Protein AF-A0AAW8Q2Z7-F1 (afdb_monomer)

Secondary structure (DSSP, 8-state):
---SS--HHHHHHHHHHHHHHHHHTT---S-STT--HHHHHHHHHHHHHHHHHHHH--SHHHHHHHHHHHHHHHHHHHHHHTS--HHHHHHHHHHHHHHHHTT--HHHHHHHHHHHHHTTSBSSHHHHHHHHHHHHHTT--EEEEEETTEEEEEESS-EEETTEEE-TTPBPPPTT------GGG-PPPP-

Radius of gyration: 17.56 Å; Cα contacts (8 Å, |Δi|>4): 260; chains: 1; bounding box: 43×49×44 Å

Sequence (191 aa):
MALKELTSEIKEKLFNDIREFRNTFDLPVAQPDGFTSKHDDLHTSLYLEELQELALSTSKIDIADSIGDQVYVLVGRVVQHGGWSIEIEYIVDVLMRLAKNLDIDFLRCWDEIHSSNMSKTAKNTEEYEACERFYAENGVKVEPTMVNGLIVIKCAEDTIYKESEIKKGKVMKSIYYKEADLSFVGELKSK

Organism: Vibrio parahaemolyticus (NCBI:txid670)

Foldseek 3Di:
DDQDQDDPVNLVVLLVLLVVLCLQLVHAFQCQVPCDVVNVVVLVVQLVVLVVQCVVDDWLLSVLLSLLSNLSSLSNVQGNNHHDDPVSSVVNSVSSVVCVVQQHPNVLQNVLNSLLSSQQWAQDPVQVVVQQVVQVVQVFHWDWDDGPNITFTFGCAFDAGPNDTHHGRDTGGGPRGDHRPRPVSDTGDDD

Nearest PDB structures (foldseek):
  6dhz-assembly1_D-2  TM=5.320E-01  e=3.958E+00  Escherichia coli
  9ivk-assembly1_A  TM=4.543E-01  e=7.778E+00  artificial sequences

Mean 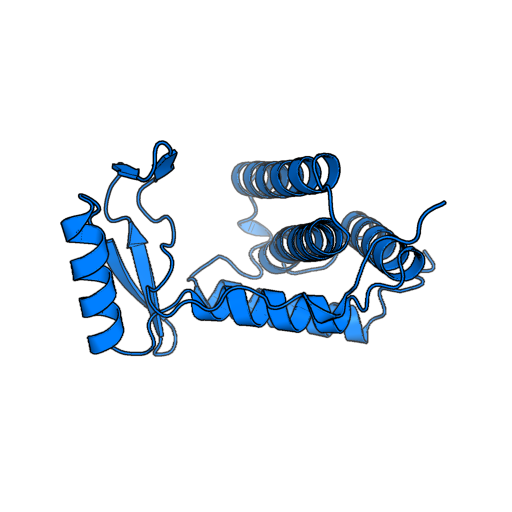predicted aligned error: 3.87 Å

pLDDT: mean 94.85, std 5.21, range [58.25, 98.75]

Structure (mmCIF, N/CA/C/O backbone):
data_AF-A0AAW8Q2Z7-F1
#
_entry.id   AF-A0AAW8Q2Z7-F1
#
loop_
_atom_site.group_PDB
_atom_site.id
_atom_site.type_symbol
_atom_site.label_atom_id
_atom_site.label_alt_id
_atom_site.label_comp_id
_atom_site.label_asym_id
_atom_site.label_entity_id
_atom_site.label_seq_id
_atom_site.pdbx_PDB_ins_code
_atom_site.Cartn_x
_atom_site.Cartn_y
_atom_site.Cartn_z
_atom_site.occupancy
_atom_site.B_iso_or_equiv
_atom_site.auth_seq_id
_atom_site.auth_comp_id
_atom_site.auth_asym_id
_atom_site.auth_atom_id
_atom_site.pdbx_PDB_model_num
ATOM 1 N N . MET A 1 1 ? 18.845 2.669 -17.990 1.00 67.81 1 MET A N 1
ATOM 2 C CA . MET A 1 1 ? 18.658 1.304 -17.450 1.00 67.81 1 MET A CA 1
ATOM 3 C C . MET A 1 1 ? 17.480 0.675 -18.183 1.00 67.81 1 MET A C 1
ATOM 5 O O . MET A 1 1 ? 16.538 1.403 -18.455 1.00 67.81 1 MET A O 1
ATOM 9 N N . ALA A 1 2 ? 17.538 -0.604 -18.563 1.00 80.56 2 ALA A N 1
ATOM 10 C CA . ALA A 1 2 ? 16.407 -1.273 -19.215 1.00 80.56 2 ALA A CA 1
ATOM 11 C C . ALA A 1 2 ? 15.554 -1.999 -18.159 1.00 80.56 2 ALA A C 1
ATOM 13 O O . ALA A 1 2 ? 15.918 -3.094 -17.718 1.00 80.56 2 ALA A O 1
ATOM 14 N N . LEU A 1 3 ? 14.463 -1.357 -17.729 1.00 90.06 3 LEU A N 1
ATOM 15 C CA . LEU A 1 3 ? 13.414 -1.977 -16.909 1.00 90.06 3 LEU A CA 1
ATOM 16 C C . LEU A 1 3 ? 12.675 -3.018 -17.765 1.00 90.06 3 LEU A C 1
ATOM 18 O O . LEU A 1 3 ? 12.548 -2.825 -18.976 1.00 90.06 3 LEU A O 1
ATOM 22 N N . LYS A 1 4 ? 12.259 -4.143 -17.174 1.00 91.31 4 LYS A N 1
ATOM 23 C CA . LYS A 1 4 ? 11.628 -5.247 -17.926 1.00 91.31 4 LYS A CA 1
ATOM 24 C C . LYS A 1 4 ? 10.137 -5.362 -17.664 1.00 91.31 4 LYS A C 1
ATOM 26 O O . LYS A 1 4 ? 9.405 -5.677 -18.593 1.00 91.31 4 LYS A O 1
ATOM 31 N N . GLU A 1 5 ? 9.720 -5.144 -16.424 1.00 96.12 5 GLU A N 1
ATOM 32 C CA . GLU A 1 5 ? 8.330 -5.292 -16.000 1.00 96.12 5 GLU A CA 1
ATOM 33 C C . GLU A 1 5 ? 7.707 -3.927 -15.684 1.00 96.12 5 GLU A C 1
ATOM 35 O O . GLU A 1 5 ? 6.548 -3.709 -16.014 1.00 96.12 5 GLU A O 1
ATOM 40 N N . LEU A 1 6 ? 8.466 -2.974 -15.126 1.00 97.75 6 LEU A N 1
ATOM 41 C CA . LEU A 1 6 ? 7.966 -1.629 -14.824 1.00 97.75 6 LEU A CA 1
ATOM 42 C C . LEU A 1 6 ? 7.962 -0.732 -16.078 1.00 97.75 6 LEU A C 1
ATOM 44 O O . LEU A 1 6 ? 8.926 -0.011 -16.350 1.00 97.75 6 LEU A O 1
ATOM 48 N N . THR A 1 7 ? 6.880 -0.781 -16.856 1.00 97.31 7 THR A N 1
ATOM 49 C CA . THR A 1 7 ? 6.682 0.089 -18.031 1.00 97.31 7 THR A CA 1
ATOM 50 C C . THR A 1 7 ? 6.197 1.489 -17.645 1.00 97.31 7 THR A C 1
ATOM 52 O O . THR A 1 7 ? 5.796 1.737 -16.506 1.00 97.31 7 THR A O 1
ATOM 55 N N . SER A 1 8 ? 6.202 2.423 -18.601 1.00 96.50 8 SER A N 1
ATOM 56 C CA . SER A 1 8 ? 5.680 3.781 -18.398 1.00 96.50 8 SER A CA 1
ATOM 57 C C . SER A 1 8 ? 4.203 3.787 -17.995 1.00 96.50 8 SER A C 1
ATOM 59 O O . SER A 1 8 ? 3.821 4.523 -17.091 1.00 96.50 8 SER A O 1
ATOM 61 N N . GLU A 1 9 ? 3.392 2.933 -18.620 1.00 97.94 9 GLU A N 1
ATOM 62 C CA . GLU A 1 9 ? 1.958 2.802 -18.348 1.00 97.94 9 GLU A CA 1
ATOM 63 C C . GLU A 1 9 ? 1.715 2.287 -16.925 1.00 97.94 9 GLU A C 1
ATOM 65 O O . GLU A 1 9 ? 0.860 2.801 -16.205 1.00 97.94 9 GLU A O 1
ATOM 70 N N . ILE A 1 10 ? 2.513 1.308 -16.484 1.00 98.50 10 ILE A N 1
ATOM 71 C CA . ILE A 1 10 ? 2.421 0.780 -15.120 1.00 98.50 10 ILE A CA 1
ATOM 72 C C . ILE A 1 10 ? 2.850 1.848 -14.114 1.00 98.50 10 ILE A C 1
ATOM 74 O O . ILE A 1 10 ? 2.142 2.069 -13.136 1.00 98.50 10 ILE A O 1
ATOM 78 N N . LYS A 1 11 ? 3.944 2.579 -14.361 1.00 98.31 11 LYS A N 1
ATOM 79 C CA . LYS A 1 11 ? 4.361 3.693 -13.490 1.00 98.31 11 LYS A CA 1
ATOM 80 C C . LYS A 1 11 ? 3.261 4.733 -13.315 1.00 98.31 11 LYS A C 1
ATOM 82 O O . LYS A 1 11 ? 3.063 5.215 -12.202 1.00 98.31 11 LYS A O 1
ATOM 87 N N . GLU A 1 12 ? 2.578 5.091 -14.400 1.00 98.31 12 GLU A N 1
ATOM 88 C CA . GLU A 1 12 ? 1.471 6.045 -14.365 1.00 98.31 12 GLU A CA 1
ATOM 89 C C . GLU A 1 12 ? 0.301 5.513 -13.533 1.00 98.31 12 GLU A C 1
ATOM 91 O O . GLU A 1 12 ? -0.195 6.231 -12.664 1.00 98.31 12 GLU A O 1
ATOM 96 N N . LYS A 1 13 ? -0.087 4.246 -13.727 1.00 98.56 13 LYS A N 1
ATOM 97 C CA . LYS A 1 13 ? -1.116 3.591 -12.911 1.00 98.56 13 LYS A CA 1
ATOM 98 C C . LYS A 1 13 ? -0.758 3.603 -11.423 1.00 98.56 13 LYS A C 1
ATOM 100 O O . LYS A 1 13 ? -1.507 4.167 -10.633 1.00 98.56 13 LYS A O 1
ATOM 105 N N . LEU A 1 14 ? 0.403 3.054 -11.048 1.00 98.75 14 LEU A N 1
ATOM 106 C CA . LEU A 1 14 ? 0.825 2.967 -9.644 1.00 98.75 14 LEU A CA 1
ATOM 107 C C . LEU A 1 14 ? 0.876 4.357 -8.992 1.00 98.75 14 LEU A C 1
ATOM 109 O O . LEU A 1 14 ? 0.411 4.545 -7.870 1.00 98.75 14 LEU A O 1
ATOM 113 N N . PHE A 1 15 ? 1.413 5.353 -9.704 1.00 98.56 15 PHE A N 1
ATOM 114 C CA . PHE A 1 15 ? 1.476 6.728 -9.212 1.00 98.56 15 PHE A CA 1
ATOM 115 C C . PHE A 1 15 ? 0.079 7.321 -8.988 1.00 98.56 15 PHE A C 1
ATOM 117 O O . PHE A 1 15 ? -0.149 7.981 -7.975 1.00 98.56 15 PHE A O 1
ATOM 124 N N . ASN A 1 16 ? -0.851 7.108 -9.922 1.00 98.31 16 ASN A N 1
ATOM 125 C CA . ASN A 1 16 ? -2.209 7.636 -9.832 1.00 98.31 16 ASN A CA 1
ATOM 126 C C . ASN A 1 16 ? -3.004 7.003 -8.690 1.00 98.31 16 ASN A C 1
ATOM 128 O O . ASN A 1 16 ? -3.615 7.751 -7.929 1.00 98.31 16 ASN A O 1
ATOM 132 N N . ASP A 1 17 ? -2.921 5.686 -8.525 1.00 98.69 17 ASP A N 1
ATOM 133 C CA . ASP A 1 17 ? -3.605 4.953 -7.455 1.00 98.69 17 ASP A CA 1
ATOM 134 C C . ASP A 1 17 ? -3.076 5.390 -6.075 1.00 98.69 17 ASP A C 1
ATOM 136 O O . ASP A 1 17 ? -3.831 5.728 -5.162 1.00 98.69 17 ASP A O 1
ATOM 140 N N . ILE A 1 18 ? -1.753 5.512 -5.917 1.00 98.56 18 ILE A N 1
ATOM 141 C CA . ILE A 1 18 ? -1.179 6.028 -4.665 1.00 98.56 18 ILE A CA 1
ATOM 142 C C . ILE A 1 18 ? -1.522 7.501 -4.449 1.00 98.56 18 ILE A C 1
ATOM 144 O O . ILE A 1 18 ? -1.750 7.918 -3.314 1.00 98.56 18 ILE A O 1
ATOM 148 N N . ARG A 1 19 ? -1.583 8.318 -5.502 1.00 97.75 19 ARG A N 1
ATOM 149 C CA . ARG A 1 19 ? -2.033 9.709 -5.386 1.00 97.75 19 ARG A CA 1
ATOM 150 C C . ARG A 1 19 ? -3.489 9.787 -4.932 1.00 97.75 19 ARG A C 1
ATOM 152 O O . ARG A 1 19 ? -3.792 10.619 -4.081 1.00 97.75 19 ARG A O 1
ATOM 159 N N . GLU A 1 20 ? -4.364 8.931 -5.451 1.00 97.00 20 GLU A N 1
ATOM 160 C CA . GLU A 1 20 ? -5.749 8.802 -4.993 1.00 97.00 20 GLU A CA 1
ATOM 161 C C . GLU A 1 20 ? -5.808 8.437 -3.508 1.00 97.00 20 GLU A C 1
ATOM 163 O O . GLU A 1 20 ? -6.465 9.137 -2.731 1.00 97.00 20 GLU A O 1
ATOM 168 N N . PHE A 1 21 ? -5.063 7.409 -3.095 1.00 97.12 21 PHE A N 1
ATOM 169 C CA . PHE A 1 21 ? -4.965 7.011 -1.694 1.00 97.12 21 PHE A CA 1
ATOM 170 C C . PHE A 1 21 ? -4.502 8.180 -0.823 1.00 97.12 21 PHE A C 1
ATOM 172 O O . PHE A 1 21 ? -5.183 8.576 0.119 1.00 97.12 21 PHE A O 1
ATOM 179 N N . ARG A 1 22 ? -3.371 8.805 -1.156 1.00 95.44 22 ARG A N 1
ATOM 180 C CA . ARG A 1 22 ? -2.815 9.897 -0.350 1.00 95.44 22 ARG A CA 1
ATOM 181 C C . ARG A 1 22 ? -3.768 11.082 -0.249 1.00 95.44 22 ARG A C 1
ATOM 183 O O . ARG A 1 22 ? -3.947 11.598 0.848 1.00 95.44 22 ARG A O 1
ATOM 190 N N . ASN A 1 23 ? -4.432 11.451 -1.343 1.00 94.69 23 ASN A N 1
ATOM 191 C CA . ASN A 1 23 ? -5.461 12.486 -1.317 1.00 94.69 23 ASN A CA 1
ATOM 192 C C . ASN A 1 23 ? -6.632 12.100 -0.413 1.00 94.69 23 ASN A C 1
ATOM 194 O O . ASN A 1 23 ? -7.104 12.946 0.329 1.00 94.69 23 ASN A O 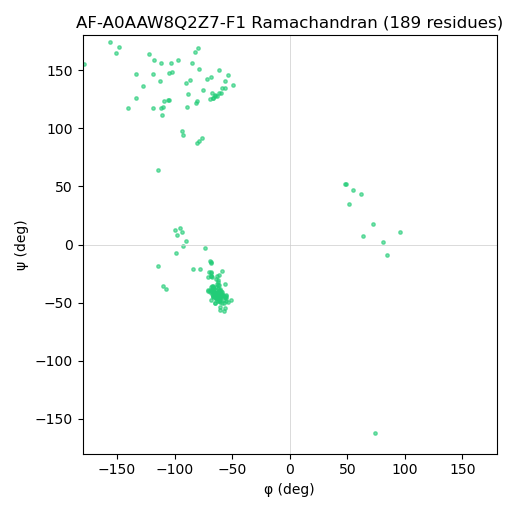1
ATOM 198 N N . THR A 1 24 ? -7.080 10.845 -0.451 1.00 93.81 24 THR A N 1
ATOM 199 C CA . THR A 1 24 ? -8.207 10.345 0.355 1.00 93.81 24 THR A CA 1
ATOM 200 C C . THR A 1 24 ? -7.897 10.336 1.847 1.00 93.81 24 THR A C 1
ATOM 202 O O . THR A 1 24 ? -8.760 10.659 2.657 1.00 93.81 24 THR A O 1
ATOM 205 N N . PHE A 1 25 ? -6.660 10.015 2.222 1.00 92.44 25 PHE A N 1
ATOM 206 C CA . PHE A 1 25 ? -6.229 9.947 3.620 1.00 92.44 25 PHE A CA 1
ATOM 207 C C . PHE A 1 25 ? -5.600 11.249 4.142 1.00 92.44 25 PHE A C 1
ATOM 209 O O . PHE A 1 25 ? -5.064 11.254 5.251 1.00 92.44 25 PHE A O 1
ATOM 216 N N . ASP A 1 26 ? -5.702 12.349 3.383 1.00 90.50 26 ASP A N 1
ATOM 217 C CA . ASP A 1 26 ? -5.137 13.663 3.725 1.00 90.50 26 ASP A CA 1
ATOM 218 C C . ASP A 1 26 ? -3.622 13.590 4.015 1.00 90.50 26 ASP A C 1
ATOM 220 O O . ASP A 1 26 ? -3.111 14.060 5.032 1.00 90.50 26 ASP A O 1
ATOM 224 N N . LEU A 1 27 ? -2.896 12.908 3.124 1.00 92.25 27 LEU A N 1
ATOM 225 C CA . LEU A 1 27 ? -1.450 12.710 3.189 1.00 92.25 27 LEU A CA 1
ATOM 226 C C . LEU A 1 27 ? -0.723 13.597 2.158 1.00 92.25 27 LEU A C 1
ATOM 228 O O . LEU A 1 27 ? -1.229 13.797 1.054 1.00 92.25 27 LEU A O 1
ATOM 232 N N . PRO A 1 28 ? 0.507 14.076 2.443 1.00 92.50 28 PRO A N 1
ATOM 233 C CA . PRO A 1 28 ? 1.237 14.985 1.550 1.00 92.50 28 PRO A CA 1
ATOM 234 C C . PRO A 1 28 ? 1.490 14.430 0.138 1.00 92.50 28 PRO A C 1
ATOM 236 O O . PRO A 1 28 ? 1.974 13.309 0.006 1.00 92.50 28 PRO A O 1
ATOM 239 N N . VAL A 1 29 ? 1.273 15.218 -0.916 1.00 94.38 29 VAL A N 1
ATOM 240 C CA . VAL A 1 29 ? 1.537 14.845 -2.322 1.00 94.38 29 VAL A CA 1
ATOM 241 C C . VAL A 1 29 ? 2.408 15.909 -2.986 1.00 94.38 29 VAL A C 1
ATOM 243 O O . VAL A 1 29 ? 2.139 17.095 -2.817 1.00 94.38 29 VAL A O 1
ATOM 246 N N . ALA A 1 30 ? 3.414 15.488 -3.760 1.00 91.56 30 ALA A N 1
ATOM 247 C CA . ALA A 1 30 ? 4.294 16.356 -4.546 1.00 91.56 30 ALA A CA 1
ATOM 248 C C . ALA A 1 30 ? 4.867 17.549 -3.754 1.00 91.56 30 ALA A C 1
ATOM 250 O O . ALA A 1 30 ? 4.772 18.700 -4.177 1.00 91.56 30 ALA A O 1
ATOM 251 N N . GLN A 1 31 ? 5.473 17.264 -2.599 1.00 86.56 31 GLN A N 1
ATOM 252 C CA . GLN A 1 31 ? 6.113 18.250 -1.725 1.00 86.56 31 GLN A CA 1
ATOM 253 C C . GLN A 1 31 ? 7.633 18.030 -1.643 1.00 86.56 31 GLN A C 1
ATOM 255 O O . GLN A 1 31 ? 8.130 17.723 -0.559 1.00 86.56 31 GLN A O 1
ATOM 260 N N . PRO A 1 32 ? 8.397 18.183 -2.742 1.00 82.06 32 PRO A N 1
ATOM 261 C CA . PRO A 1 32 ? 9.848 17.980 -2.715 1.00 82.06 32 PRO A CA 1
ATOM 262 C C . PRO A 1 32 ? 10.545 18.926 -1.724 1.00 82.06 32 PRO A C 1
ATOM 264 O O . PRO A 1 32 ? 11.357 18.477 -0.923 1.00 8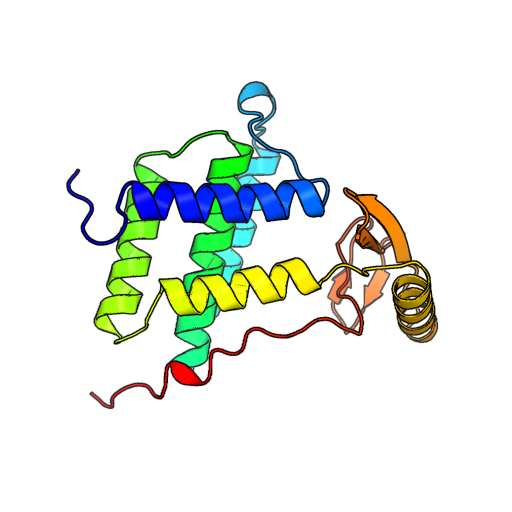2.06 32 PRO A O 1
ATOM 267 N N . ASP A 1 33 ? 10.154 20.205 -1.683 1.00 83.31 33 ASP A N 1
ATOM 268 C CA . ASP A 1 33 ? 10.734 21.196 -0.759 1.00 83.31 33 ASP A CA 1
ATOM 269 C C . ASP A 1 33 ? 10.342 20.948 0.712 1.00 83.31 33 ASP A C 1
ATOM 271 O O . ASP A 1 33 ? 11.034 21.375 1.636 1.00 83.31 33 ASP A O 1
ATOM 275 N N . GLY A 1 34 ? 9.223 20.249 0.933 1.00 81.88 34 GLY A N 1
ATOM 276 C CA . GLY A 1 34 ? 8.741 19.823 2.249 1.00 81.88 34 GLY A CA 1
ATOM 277 C C . GLY A 1 34 ? 9.210 18.421 2.648 1.00 81.88 34 GLY A C 1
ATOM 278 O O . GLY A 1 34 ? 8.891 17.955 3.743 1.00 81.88 34 GLY A O 1
ATOM 279 N N . PHE A 1 35 ? 9.960 17.728 1.787 1.00 89.12 35 PHE A N 1
ATOM 280 C CA . PHE A 1 35 ? 10.431 16.372 2.039 1.00 89.12 35 PHE A CA 1
ATOM 281 C C . PHE A 1 35 ? 11.640 16.397 2.985 1.00 89.12 35 PHE A C 1
ATOM 283 O O . PHE A 1 35 ? 12.796 16.498 2.586 1.00 89.12 35 PHE A O 1
ATOM 290 N N . THR A 1 36 ? 11.355 16.352 4.284 1.00 92.25 36 THR A N 1
ATOM 291 C CA . THR A 1 36 ? 12.355 16.339 5.360 1.00 92.25 36 THR A CA 1
ATOM 292 C C . THR A 1 36 ? 12.926 14.944 5.632 1.00 92.25 36 THR A C 1
ATOM 294 O O . THR A 1 36 ? 12.324 13.932 5.274 1.00 92.25 36 THR A O 1
ATOM 297 N N . SER A 1 37 ? 14.040 14.878 6.374 1.00 92.38 37 SER A N 1
ATOM 298 C CA . SER A 1 37 ? 14.624 13.609 6.835 1.00 92.38 37 SER A CA 1
ATOM 299 C C . SER A 1 37 ? 13.641 12.752 7.633 1.00 92.38 37 SER A C 1
ATOM 301 O O . SER A 1 37 ? 13.629 11.545 7.471 1.00 92.38 37 SER A O 1
ATOM 303 N N . LYS A 1 38 ? 12.739 13.361 8.415 1.00 93.44 38 LYS A N 1
ATOM 304 C CA . LYS A 1 38 ? 11.700 12.622 9.152 1.00 93.44 38 LYS A CA 1
ATOM 305 C C . LYS A 1 38 ? 10.733 11.880 8.229 1.00 93.44 38 LYS A C 1
ATOM 307 O O . LYS A 1 38 ? 10.238 10.820 8.595 1.00 93.44 38 LYS A O 1
A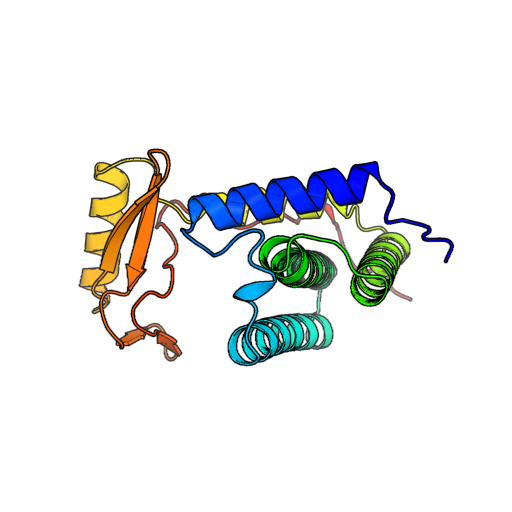TOM 312 N N . HIS A 1 39 ? 10.423 12.446 7.061 1.00 93.00 39 HIS A N 1
ATOM 313 C CA . HIS A 1 39 ? 9.601 11.751 6.072 1.00 93.00 39 HIS A CA 1
ATOM 314 C C . HIS A 1 39 ? 10.373 10.596 5.443 1.00 93.00 39 HIS A C 1
ATOM 316 O O . HIS A 1 39 ? 9.798 9.531 5.245 1.00 93.00 39 HIS A O 1
ATOM 322 N N . ASP A 1 40 ? 11.662 10.789 5.171 1.00 92.69 40 ASP A N 1
ATOM 323 C CA . ASP A 1 40 ? 12.518 9.734 4.633 1.00 92.69 40 ASP A CA 1
ATOM 324 C C . ASP A 1 40 ? 12.706 8.577 5.626 1.00 92.69 40 ASP A C 1
ATOM 326 O O . ASP A 1 40 ? 12.552 7.417 5.250 1.00 92.69 40 ASP A O 1
ATOM 330 N N . ASP A 1 41 ? 12.924 8.884 6.908 1.00 96.00 41 ASP A N 1
ATOM 331 C CA . ASP A 1 41 ? 13.006 7.903 7.994 1.00 96.00 41 ASP A CA 1
ATOM 332 C C . ASP A 1 41 ? 11.695 7.113 8.130 1.00 96.00 41 ASP A C 1
ATOM 334 O O . ASP A 1 41 ? 11.715 5.896 8.321 1.00 96.00 41 ASP A O 1
ATOM 338 N N . LEU A 1 42 ? 10.546 7.786 7.984 1.00 94.62 42 LEU A N 1
ATOM 339 C CA . LEU A 1 42 ? 9.234 7.139 8.002 1.00 94.62 42 LEU A CA 1
ATOM 340 C C . LEU A 1 42 ? 9.058 6.189 6.813 1.00 94.62 42 LEU A C 1
ATOM 342 O O . LEU A 1 42 ? 8.699 5.036 7.021 1.00 94.62 42 LEU A O 1
ATOM 346 N N . HIS A 1 43 ? 9.332 6.640 5.584 1.00 96.12 43 HIS A N 1
ATOM 347 C CA . HIS A 1 43 ? 9.245 5.783 4.391 1.00 96.12 43 HIS A CA 1
ATOM 348 C C . HIS A 1 43 ? 10.206 4.597 4.472 1.00 96.12 43 HIS A C 1
ATOM 350 O O . HIS A 1 43 ? 9.842 3.486 4.099 1.00 96.12 43 HIS A O 1
ATOM 356 N N . THR A 1 44 ? 11.406 4.818 5.008 1.00 96.06 44 THR A N 1
ATOM 357 C CA . THR A 1 44 ? 12.386 3.754 5.253 1.00 96.06 44 THR A CA 1
ATOM 358 C C . THR A 1 44 ? 11.858 2.747 6.269 1.00 96.06 44 THR A C 1
ATOM 360 O O . THR A 1 44 ? 11.957 1.548 6.036 1.00 96.06 44 THR A O 1
ATOM 363 N N . SER A 1 45 ? 11.270 3.215 7.372 1.00 96.88 45 SER A N 1
ATOM 364 C CA . SER A 1 45 ? 10.711 2.343 8.412 1.00 96.88 45 SER A CA 1
ATOM 365 C C . SER A 1 45 ? 9.551 1.502 7.883 1.00 96.88 45 SER A C 1
ATOM 367 O O . SER A 1 45 ? 9.542 0.299 8.113 1.00 96.88 45 SER A O 1
ATOM 369 N N . LEU A 1 46 ? 8.638 2.111 7.115 1.00 96.31 46 LEU A N 1
ATOM 370 C CA . LEU A 1 46 ? 7.533 1.400 6.463 1.00 96.31 46 LEU A CA 1
ATOM 371 C C . LEU A 1 46 ? 8.063 0.335 5.500 1.00 96.31 46 LEU A C 1
ATOM 373 O O . LEU A 1 46 ? 7.690 -0.822 5.589 1.00 96.31 46 LEU A O 1
ATOM 377 N N . TYR A 1 47 ? 9.005 0.688 4.623 1.00 97.31 47 TYR A N 1
ATOM 378 C CA . TYR A 1 47 ? 9.578 -0.284 3.691 1.00 97.31 47 TYR A CA 1
ATOM 379 C C . TYR A 1 47 ? 10.334 -1.426 4.390 1.00 97.31 47 TYR A C 1
ATOM 381 O O . TYR A 1 47 ? 10.304 -2.561 3.920 1.00 97.31 47 TYR A O 1
ATOM 389 N N . LEU A 1 48 ? 11.000 -1.153 5.518 1.00 97.75 48 LEU A N 1
ATOM 390 C CA . LEU A 1 48 ? 11.654 -2.186 6.324 1.00 97.75 48 LEU A CA 1
ATOM 391 C C . LEU A 1 48 ? 10.652 -3.135 6.994 1.00 97.75 48 LEU A C 1
ATOM 393 O O . LEU A 1 48 ? 10.961 -4.319 7.100 1.00 97.75 48 LEU A O 1
ATOM 397 N N . GLU A 1 49 ? 9.495 -2.636 7.431 1.00 96.06 49 GLU A N 1
ATOM 398 C CA . GLU A 1 49 ? 8.396 -3.448 7.973 1.00 96.06 49 GLU A CA 1
ATOM 399 C C . GLU A 1 49 ? 7.898 -4.438 6.909 1.00 96.06 49 GLU A C 1
ATOM 401 O O . GLU A 1 49 ? 8.014 -5.647 7.106 1.00 96.06 49 GLU A O 1
ATOM 406 N N . GLU A 1 50 ? 7.531 -3.953 5.718 1.00 97.19 50 GLU A N 1
ATOM 407 C CA . GLU A 1 50 ? 7.044 -4.815 4.626 1.00 97.19 50 GLU A CA 1
ATOM 408 C C . GLU A 1 50 ? 8.102 -5.827 4.138 1.00 97.19 50 GLU A C 1
ATOM 410 O O . GLU A 1 50 ? 7.803 -6.956 3.739 1.00 97.19 50 GLU A O 1
ATOM 415 N N . LEU A 1 51 ? 9.385 -5.450 4.185 1.00 97.31 51 LEU A N 1
ATOM 416 C CA . LEU A 1 51 ? 10.491 -6.364 3.888 1.00 97.31 51 LEU A CA 1
ATOM 417 C C . LEU A 1 51 ? 10.618 -7.491 4.922 1.00 97.31 51 LEU A C 1
ATOM 419 O O . LEU A 1 51 ? 10.971 -8.617 4.557 1.00 97.31 51 LEU A O 1
ATOM 423 N N . GLN A 1 52 ? 10.377 -7.203 6.203 1.00 97.81 52 GLN A N 1
ATOM 424 C CA . GLN A 1 52 ? 10.365 -8.224 7.251 1.00 97.81 52 GLN A CA 1
ATOM 425 C C . GLN A 1 52 ? 9.184 -9.179 7.063 1.00 97.81 52 GLN A C 1
ATOM 427 O O . GLN A 1 52 ? 9.371 -10.387 7.208 1.00 97.81 52 GLN A O 1
ATOM 432 N N . GLU A 1 53 ? 8.014 -8.674 6.668 1.00 96.31 53 GLU A N 1
ATOM 433 C CA . GLU A 1 53 ? 6.847 -9.507 6.352 1.00 96.31 53 GLU A CA 1
ATOM 434 C C . GLU A 1 53 ? 7.111 -10.452 5.172 1.00 96.31 53 GLU A C 1
ATOM 436 O O . GLU A 1 53 ? 6.870 -11.661 5.272 1.00 96.31 53 GLU A O 1
ATOM 441 N N . LEU A 1 54 ? 7.749 -9.959 4.101 1.00 97.00 54 LEU A N 1
ATOM 442 C CA . LEU A 1 54 ? 8.181 -10.818 2.994 1.00 97.00 54 LEU A CA 1
ATOM 443 C C . LEU A 1 54 ? 9.159 -11.910 3.462 1.00 97.00 54 LEU A C 1
ATOM 445 O O . LEU A 1 54 ? 9.083 -13.053 3.011 1.00 97.00 54 LEU A O 1
ATOM 449 N N . ALA A 1 55 ? 10.087 -11.582 4.366 1.00 97.44 55 ALA A N 1
ATOM 450 C CA . ALA A 1 55 ? 11.061 -12.542 4.891 1.00 97.44 55 ALA A CA 1
ATOM 451 C C . ALA A 1 55 ? 10.428 -13.632 5.776 1.00 97.44 55 ALA A C 1
ATOM 453 O O . ALA A 1 55 ? 11.008 -14.711 5.923 1.00 97.44 55 ALA A O 1
ATOM 454 N N . LEU A 1 56 ? 9.262 -13.354 6.362 1.00 97.06 56 LEU A N 1
ATOM 455 C CA . LEU A 1 56 ? 8.514 -14.262 7.234 1.00 97.06 56 LEU A CA 1
ATOM 456 C C . LEU A 1 56 ? 7.372 -14.995 6.514 1.00 97.06 56 LEU A C 1
ATOM 458 O O . LEU A 1 56 ? 6.772 -15.895 7.100 1.00 97.06 56 LEU A O 1
ATOM 462 N N . SER A 1 57 ? 7.093 -14.638 5.260 1.00 96.88 57 SER A N 1
ATOM 463 C CA . SER A 1 57 ? 6.012 -15.207 4.458 1.00 96.88 57 SER A CA 1
ATOM 464 C C . SER A 1 57 ? 6.105 -16.730 4.344 1.00 96.88 57 SER A C 1
ATOM 466 O O . SER A 1 57 ? 7.162 -17.295 4.045 1.00 96.88 57 SER A O 1
ATOM 468 N N . THR A 1 58 ? 4.971 -17.405 4.535 1.00 95.38 58 THR A N 1
ATOM 469 C CA . THR A 1 58 ? 4.889 -18.877 4.522 1.00 95.38 58 THR A CA 1
ATOM 470 C C . THR A 1 58 ? 4.070 -19.425 3.361 1.00 95.38 58 THR A C 1
ATOM 472 O O . THR A 1 58 ? 4.218 -20.595 3.002 1.00 95.38 58 THR A O 1
ATOM 475 N N . SER A 1 59 ? 3.243 -18.583 2.743 1.00 96.31 59 SER A N 1
ATOM 476 C CA . SER A 1 59 ? 2.399 -18.929 1.607 1.00 96.31 59 SER A CA 1
ATOM 477 C C . SER A 1 59 ? 2.690 -18.045 0.389 1.00 96.31 59 SER A C 1
ATOM 479 O O . SER A 1 59 ? 3.319 -16.991 0.484 1.00 96.31 59 SER A O 1
ATOM 481 N N . LYS A 1 60 ? 2.224 -18.467 -0.792 1.00 96.88 60 LYS A N 1
ATOM 482 C CA . LYS A 1 60 ? 2.322 -17.640 -2.006 1.00 96.88 60 LYS A CA 1
ATOM 483 C C . LYS A 1 60 ? 1.429 -16.397 -1.923 1.00 96.88 60 LYS A C 1
ATOM 485 O O . LYS A 1 60 ? 1.747 -15.392 -2.551 1.00 96.88 60 LYS A O 1
ATOM 490 N N . ILE A 1 61 ? 0.335 -16.491 -1.164 1.00 97.56 61 ILE A N 1
ATOM 491 C CA . ILE A 1 61 ? -0.568 -15.376 -0.881 1.00 97.56 61 ILE A CA 1
ATOM 492 C C . ILE A 1 61 ? 0.177 -14.321 -0.061 1.00 97.56 61 ILE A C 1
ATOM 494 O O . ILE A 1 61 ? 0.225 -13.179 -0.499 1.00 97.56 61 ILE A O 1
ATOM 498 N N . ASP A 1 62 ? 0.847 -14.724 1.026 1.00 97.25 62 ASP A N 1
ATOM 499 C CA . ASP A 1 62 ? 1.653 -13.824 1.869 1.00 97.25 62 ASP A CA 1
ATOM 500 C C . ASP A 1 62 ? 2.722 -13.115 1.021 1.00 97.25 62 ASP A C 1
ATOM 502 O O . ASP A 1 62 ? 2.866 -11.901 1.065 1.00 97.25 62 ASP A O 1
ATOM 506 N N . ILE A 1 63 ? 3.421 -13.868 0.159 1.00 98.00 63 ILE A N 1
ATOM 507 C CA . ILE A 1 63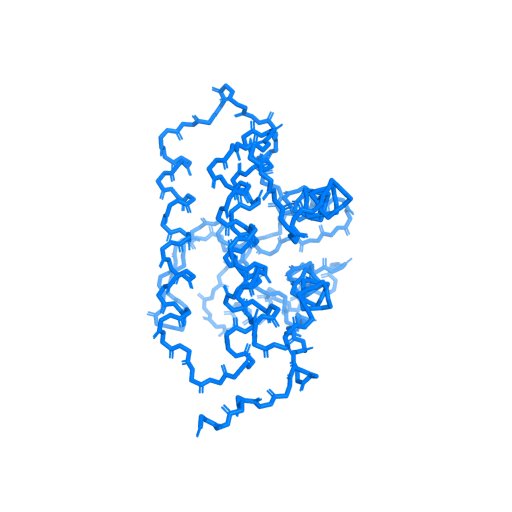 ? 4.441 -13.297 -0.732 1.00 98.00 63 ILE A CA 1
ATOM 508 C C . ILE A 1 63 ? 3.831 -12.282 -1.711 1.00 98.00 63 ILE A C 1
ATOM 510 O O . ILE A 1 63 ? 4.457 -11.262 -1.997 1.00 98.00 63 ILE A O 1
ATOM 514 N N . ALA A 1 64 ? 2.650 -12.560 -2.269 1.00 98.31 64 ALA A N 1
ATOM 515 C CA . ALA A 1 64 ? 1.984 -11.647 -3.195 1.00 98.31 64 ALA A CA 1
ATOM 516 C C . ALA A 1 64 ? 1.544 -10.350 -2.503 1.00 98.31 64 ALA A C 1
ATOM 518 O O . ALA A 1 64 ? 1.751 -9.277 -3.072 1.00 98.31 64 ALA A O 1
ATOM 519 N N . ASP A 1 65 ? 0.998 -10.464 -1.291 1.00 98.25 65 ASP A N 1
ATOM 520 C CA . ASP A 1 65 ? 0.593 -9.341 -0.441 1.00 98.25 65 ASP A CA 1
ATOM 521 C C . ASP A 1 65 ? 1.807 -8.467 -0.107 1.00 98.25 65 ASP A C 1
ATOM 523 O O . ASP A 1 65 ? 1.882 -7.322 -0.551 1.00 98.25 65 ASP A O 1
ATOM 527 N N . SER A 1 66 ? 2.860 -9.057 0.475 1.00 98.00 66 SER A N 1
ATOM 528 C CA . SER A 1 66 ? 4.072 -8.320 0.849 1.00 98.00 66 SER A CA 1
ATOM 529 C C . SER A 1 66 ? 4.820 -7.725 -0.350 1.00 98.00 66 SER A C 1
ATOM 531 O O . SER A 1 66 ? 5.491 -6.703 -0.207 1.00 98.00 66 SER A O 1
ATOM 533 N N . ILE A 1 67 ? 4.759 -8.326 -1.549 1.00 98.50 67 ILE A N 1
ATOM 534 C CA . ILE A 1 67 ? 5.288 -7.685 -2.770 1.00 98.50 67 ILE A CA 1
ATOM 535 C C . ILE A 1 67 ? 4.459 -6.445 -3.122 1.00 98.50 67 ILE A C 1
ATOM 537 O O . ILE A 1 67 ? 5.029 -5.405 -3.463 1.00 98.50 67 ILE A O 1
ATOM 541 N N . GLY A 1 68 ? 3.131 -6.555 -3.071 1.00 98.56 68 GLY A N 1
ATOM 542 C CA . GLY A 1 68 ? 2.222 -5.447 -3.336 1.00 98.56 68 GLY A CA 1
ATOM 543 C C . GLY A 1 68 ? 2.413 -4.300 -2.347 1.00 98.56 68 GLY A C 1
ATOM 544 O O . GLY A 1 68 ? 2.597 -3.164 -2.786 1.00 98.56 68 GLY A O 1
ATOM 545 N N . ASP A 1 69 ? 2.476 -4.596 -1.050 1.00 98.38 69 ASP A N 1
ATOM 546 C CA . ASP A 1 69 ? 2.642 -3.604 0.016 1.00 98.38 69 ASP A CA 1
ATOM 547 C C . ASP A 1 69 ? 4.003 -2.908 -0.039 1.00 98.38 69 ASP A C 1
ATOM 549 O O . ASP A 1 69 ? 4.070 -1.677 0.024 1.00 98.38 69 ASP A O 1
ATOM 553 N N . GLN A 1 70 ? 5.084 -3.645 -0.322 1.00 98.50 70 GLN A N 1
ATOM 554 C CA . GLN A 1 70 ? 6.393 -3.043 -0.598 1.00 98.50 70 GLN A CA 1
ATOM 555 C C . GLN A 1 70 ? 6.341 -2.042 -1.757 1.00 98.50 70 GLN A C 1
ATOM 557 O O . GLN A 1 70 ? 6.897 -0.944 -1.665 1.00 98.50 70 GLN A O 1
ATOM 562 N N . VAL A 1 71 ? 5.671 -2.386 -2.863 1.00 98.69 71 VAL A N 1
ATOM 563 C CA . VAL A 1 71 ? 5.501 -1.440 -3.974 1.00 98.69 71 VAL A CA 1
ATOM 564 C C . VAL A 1 71 ? 4.606 -0.271 -3.547 1.00 98.69 71 VAL A C 1
ATOM 566 O O . VAL A 1 71 ? 4.897 0.870 -3.905 1.00 98.69 71 VAL A O 1
ATOM 569 N N . TYR A 1 72 ? 3.578 -0.511 -2.733 1.00 98.62 72 TYR A N 1
ATOM 570 C CA . TYR A 1 72 ? 2.665 0.514 -2.228 1.00 98.62 72 TYR A CA 1
ATOM 571 C C . TYR A 1 72 ? 3.403 1.581 -1.406 1.00 98.62 72 TYR A C 1
ATOM 573 O O . TYR A 1 72 ? 3.237 2.781 -1.654 1.00 98.62 72 TYR A O 1
ATOM 581 N N . VAL A 1 73 ? 4.283 1.173 -0.484 1.00 98.06 73 VAL A N 1
ATOM 582 C CA . VAL A 1 73 ? 5.075 2.097 0.348 1.00 98.06 73 VAL A CA 1
ATOM 583 C C . VAL A 1 73 ? 6.163 2.813 -0.458 1.00 98.06 73 VAL A C 1
ATOM 585 O O . VAL A 1 73 ? 6.330 4.029 -0.323 1.00 98.06 73 VAL A O 1
ATOM 588 N N . LEU A 1 74 ? 6.842 2.113 -1.377 1.00 98.50 74 LEU A N 1
ATOM 589 C CA . LEU A 1 74 ? 7.848 2.714 -2.262 1.00 98.50 74 LEU A CA 1
ATOM 590 C C . LEU A 1 74 ? 7.234 3.779 -3.175 1.00 98.50 74 LEU A C 1
ATOM 592 O O . LEU A 1 74 ? 7.765 4.887 -3.295 1.00 98.50 74 LEU A O 1
ATOM 596 N N . VAL A 1 75 ? 6.090 3.482 -3.794 1.00 98.56 75 VAL A N 1
ATOM 597 C CA . VAL A 1 75 ? 5.371 4.459 -4.619 1.00 98.56 75 VAL A CA 1
ATOM 598 C C . VAL A 1 75 ? 4.746 5.553 -3.744 1.00 98.56 75 VAL A C 1
ATOM 600 O O . VAL A 1 75 ? 4.686 6.711 -4.158 1.00 98.56 75 VAL A O 1
ATOM 603 N N . GLY A 1 76 ? 4.402 5.254 -2.488 1.00 97.88 76 GLY A N 1
ATOM 604 C CA . GLY A 1 76 ? 4.072 6.239 -1.453 1.00 97.88 76 GLY A CA 1
ATOM 605 C C . GLY A 1 76 ? 5.133 7.334 -1.320 1.00 97.88 76 GLY A C 1
ATOM 606 O O . GLY A 1 76 ? 4.803 8.527 -1.338 1.00 97.88 76 GLY A O 1
ATOM 607 N N . ARG A 1 77 ? 6.409 6.936 -1.255 1.00 97.12 77 ARG A N 1
ATOM 608 C CA . ARG A 1 77 ? 7.556 7.855 -1.247 1.00 97.12 77 ARG A CA 1
ATOM 609 C C . ARG A 1 77 ? 7.658 8.646 -2.547 1.00 97.12 77 ARG A C 1
ATOM 611 O O . ARG A 1 77 ? 7.818 9.865 -2.497 1.00 97.12 77 ARG A O 1
ATOM 618 N N . VAL A 1 78 ? 7.519 7.981 -3.696 1.00 97.69 78 VAL A N 1
ATOM 619 C CA . VAL A 1 78 ? 7.537 8.610 -5.033 1.00 97.69 78 VAL A CA 1
ATOM 620 C C . VAL A 1 78 ? 6.491 9.718 -5.145 1.00 97.69 78 VAL A C 1
ATOM 622 O O . VAL A 1 78 ? 6.815 10.829 -5.565 1.00 97.69 78 VAL A O 1
ATOM 625 N N . VAL A 1 79 ? 5.245 9.452 -4.748 1.00 97.94 79 VAL A N 1
ATOM 626 C CA . VAL A 1 79 ? 4.149 10.425 -4.845 1.00 97.94 79 VAL A CA 1
ATOM 627 C C . VAL A 1 79 ? 4.339 11.578 -3.864 1.00 97.94 79 VAL A C 1
ATOM 629 O O . VAL A 1 79 ? 4.086 12.726 -4.228 1.00 97.94 79 VAL A O 1
ATOM 632 N N . GLN A 1 80 ? 4.816 11.318 -2.641 1.00 96.81 80 GLN A N 1
ATOM 633 C CA . GLN A 1 80 ? 5.112 12.397 -1.695 1.00 96.81 80 GLN A CA 1
ATOM 634 C C . GLN A 1 80 ? 6.241 13.300 -2.200 1.00 96.81 80 GLN A C 1
ATOM 636 O O . GLN A 1 80 ? 6.116 14.521 -2.134 1.00 96.81 80 GLN A O 1
ATOM 641 N N . HIS A 1 81 ? 7.317 12.710 -2.720 1.00 93.81 81 HIS A N 1
ATOM 642 C CA . HIS A 1 81 ? 8.443 13.443 -3.294 1.00 93.81 81 HIS A CA 1
ATOM 643 C C . HIS A 1 81 ? 8.063 14.157 -4.607 1.00 93.81 81 HIS A C 1
ATOM 645 O O . HIS A 1 81 ? 8.629 15.193 -4.940 1.00 93.81 81 HIS A O 1
ATOM 651 N N . GLY A 1 82 ? 7.067 13.643 -5.336 1.00 92.50 82 GLY A N 1
ATOM 652 C CA . GLY A 1 82 ? 6.528 14.238 -6.563 1.00 92.50 82 GLY A CA 1
ATOM 653 C C . GLY A 1 82 ? 7.113 13.678 -7.859 1.00 92.50 82 GLY A C 1
ATOM 654 O O . GLY A 1 82 ? 6.873 14.241 -8.924 1.00 92.50 82 GLY A O 1
ATOM 655 N N . GLY A 1 83 ? 7.867 12.580 -7.803 1.00 93.44 83 GLY A N 1
ATOM 656 C CA . GLY A 1 83 ? 8.474 11.994 -8.993 1.00 93.44 83 GLY A CA 1
ATOM 657 C C . GLY A 1 83 ? 9.269 10.727 -8.713 1.00 93.44 83 GLY A C 1
ATOM 658 O O . GLY A 1 83 ? 9.728 10.493 -7.594 1.00 93.44 83 GLY A O 1
ATOM 659 N N . TRP A 1 84 ? 9.405 9.901 -9.749 1.00 96.75 84 TRP A N 1
ATOM 660 C CA . TRP A 1 84 ? 10.176 8.662 -9.702 1.00 96.75 84 TRP A CA 1
ATOM 661 C C . TRP A 1 84 ? 11.679 8.950 -9.642 1.00 96.75 84 TRP A C 1
ATOM 663 O O . TRP A 1 84 ? 12.166 9.868 -10.302 1.00 96.75 84 TRP A O 1
ATOM 673 N N . SER A 1 85 ? 12.409 8.137 -8.878 1.00 95.00 85 SER A N 1
ATOM 674 C CA . SER A 1 85 ? 13.872 8.095 -8.893 1.00 95.00 85 SER A CA 1
ATOM 675 C C . SER A 1 85 ? 14.351 6.769 -9.479 1.00 95.00 85 SER A C 1
ATOM 677 O O . SER A 1 85 ? 13.634 5.766 -9.431 1.00 95.00 85 SER A O 1
ATOM 679 N N . ILE A 1 86 ? 15.571 6.750 -10.017 1.00 96.25 86 ILE A N 1
ATOM 680 C CA . ILE A 1 86 ? 16.126 5.554 -10.666 1.00 96.25 86 ILE A CA 1
ATOM 681 C C . ILE A 1 86 ? 16.278 4.378 -9.689 1.00 96.25 86 ILE A C 1
ATOM 683 O O . ILE A 1 86 ? 16.140 3.221 -10.080 1.00 96.25 86 ILE A O 1
ATOM 687 N N . GLU A 1 87 ? 16.523 4.665 -8.412 1.00 96.00 87 GLU A N 1
ATOM 688 C CA . GLU A 1 87 ? 16.666 3.675 -7.347 1.00 96.00 87 GLU A CA 1
ATOM 689 C C . GLU A 1 87 ? 15.334 2.979 -7.065 1.00 96.00 87 GLU A C 1
ATOM 691 O O . GLU A 1 87 ? 15.280 1.750 -7.030 1.00 96.00 87 GLU A O 1
ATOM 696 N N . ILE A 1 88 ? 14.249 3.749 -6.921 1.00 97.25 88 ILE A N 1
ATOM 697 C CA . ILE A 1 88 ? 12.921 3.181 -6.660 1.00 97.25 88 ILE A CA 1
ATOM 698 C C . ILE A 1 88 ? 12.404 2.438 -7.891 1.00 97.25 88 ILE A C 1
ATOM 700 O O . ILE A 1 88 ? 11.870 1.341 -7.753 1.00 97.25 88 ILE A O 1
ATOM 704 N N . GLU A 1 89 ? 12.609 2.983 -9.095 1.00 98.06 89 GLU A N 1
ATOM 705 C CA . GLU A 1 89 ? 12.255 2.291 -10.340 1.00 98.06 89 GLU A CA 1
ATOM 706 C C . GLU A 1 89 ? 12.910 0.910 -10.429 1.00 98.06 89 GLU A C 1
ATOM 708 O O . GLU A 1 89 ? 12.252 -0.069 -10.777 1.00 98.06 89 GLU A O 1
ATOM 713 N N . TYR A 1 90 ? 14.195 0.819 -10.081 1.00 98.12 90 TYR A N 1
ATOM 714 C CA . TYR A 1 90 ? 14.916 -0.447 -10.097 1.00 98.12 90 TYR A CA 1
ATOM 715 C C . TYR A 1 90 ? 14.373 -1.441 -9.064 1.00 98.12 90 TYR A C 1
ATOM 717 O O . TYR A 1 90 ? 14.176 -2.609 -9.395 1.00 98.12 90 TYR A O 1
ATOM 725 N N . ILE A 1 91 ? 14.102 -0.996 -7.833 1.00 98.06 91 ILE A N 1
ATOM 726 C CA . ILE A 1 91 ? 13.572 -1.868 -6.774 1.00 98.06 91 ILE A CA 1
ATOM 727 C C . ILE A 1 91 ? 12.177 -2.387 -7.142 1.00 98.06 91 ILE A C 1
ATOM 729 O O . ILE A 1 91 ? 11.937 -3.592 -7.064 1.00 98.06 91 ILE A O 1
ATOM 733 N N . VAL A 1 92 ? 11.279 -1.512 -7.604 1.00 98.56 92 VAL A N 1
ATOM 734 C CA . VAL A 1 92 ? 9.925 -1.906 -8.024 1.00 98.56 92 VAL A CA 1
ATOM 735 C C . VAL A 1 92 ? 9.984 -2.888 -9.200 1.00 98.56 92 VAL A C 1
ATOM 737 O O . VAL A 1 92 ? 9.301 -3.909 -9.176 1.00 98.56 92 VAL A O 1
ATOM 740 N N . ASP A 1 93 ? 10.853 -2.659 -10.190 1.00 98.56 93 ASP A N 1
ATOM 741 C CA . ASP A 1 93 ? 11.047 -3.604 -11.297 1.00 98.56 93 ASP A CA 1
ATOM 742 C C . ASP A 1 93 ? 11.573 -4.970 -10.813 1.00 98.56 93 ASP A C 1
ATOM 744 O O . ASP A 1 93 ? 11.141 -6.008 -11.314 1.00 98.56 93 ASP A O 1
ATOM 748 N N . VAL A 1 94 ? 12.461 -5.007 -9.812 1.00 98.31 94 VAL A N 1
ATOM 749 C CA . VAL A 1 94 ? 12.937 -6.261 -9.197 1.00 98.31 94 VAL A CA 1
ATOM 750 C C . VAL A 1 94 ? 11.804 -7.006 -8.483 1.00 98.31 94 VAL A C 1
ATOM 752 O O . VAL A 1 94 ? 11.680 -8.219 -8.666 1.00 98.31 94 VAL A O 1
ATOM 755 N N . LEU A 1 95 ? 10.954 -6.306 -7.728 1.00 98.50 95 LEU A N 1
ATOM 756 C CA . LEU A 1 95 ? 9.791 -6.893 -7.051 1.00 98.50 95 LEU A CA 1
ATOM 757 C C . LEU A 1 95 ? 8.772 -7.456 -8.054 1.00 98.50 95 LEU A C 1
ATOM 759 O O . LEU A 1 95 ? 8.314 -8.589 -7.910 1.00 98.50 95 LEU A O 1
ATOM 763 N N . MET A 1 96 ? 8.492 -6.730 -9.139 1.00 98.56 96 MET A N 1
ATOM 764 C CA . MET A 1 96 ? 7.616 -7.214 -10.211 1.00 98.56 96 MET A CA 1
ATOM 765 C C . MET A 1 96 ? 8.195 -8.441 -10.932 1.00 98.56 96 MET A C 1
ATOM 767 O O . MET A 1 96 ? 7.464 -9.371 -11.276 1.00 98.56 96 MET A O 1
ATOM 771 N N . ARG A 1 97 ? 9.521 -8.501 -11.124 1.00 98.00 97 ARG A N 1
ATOM 772 C CA . ARG A 1 97 ? 10.185 -9.704 -11.655 1.00 98.00 97 ARG A CA 1
ATOM 773 C C . ARG A 1 97 ? 10.090 -10.883 -10.693 1.00 98.00 97 ARG A C 1
ATOM 775 O O . ARG A 1 97 ? 9.934 -12.010 -11.156 1.00 98.00 97 ARG A O 1
ATOM 782 N N . LEU A 1 98 ? 10.194 -10.650 -9.383 1.00 97.19 98 LE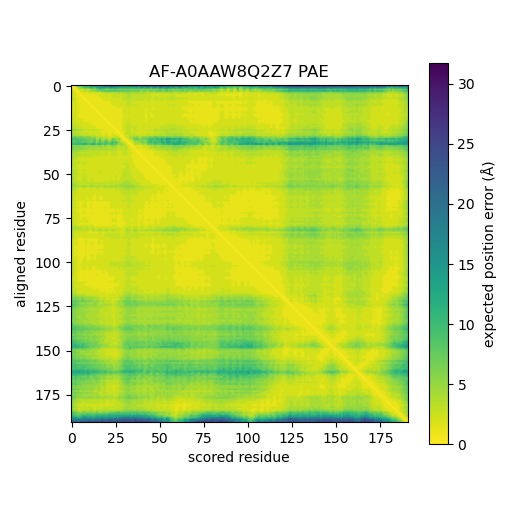U A N 1
ATOM 783 C CA . LEU A 1 98 ? 9.990 -11.692 -8.377 1.00 97.19 98 LEU A CA 1
ATOM 784 C C . LEU A 1 98 ? 8.564 -12.249 -8.464 1.00 97.19 98 LEU A C 1
ATOM 786 O O . LEU A 1 98 ? 8.412 -13.463 -8.584 1.00 97.19 98 LEU A O 1
ATOM 790 N N . ALA A 1 99 ? 7.551 -11.378 -8.505 1.00 97.81 99 ALA A N 1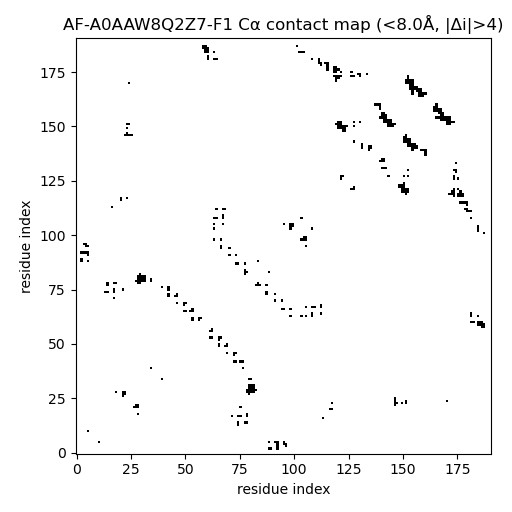
ATOM 791 C CA . ALA A 1 99 ? 6.156 -11.776 -8.696 1.00 97.81 99 ALA A CA 1
ATOM 792 C C . ALA A 1 99 ? 5.989 -12.639 -9.956 1.00 97.81 99 ALA A C 1
ATOM 794 O O . ALA A 1 99 ? 5.480 -13.758 -9.893 1.00 97.81 99 ALA A O 1
ATOM 795 N N . LYS A 1 100 ? 6.531 -12.184 -11.090 1.00 97.12 100 LYS A N 1
ATOM 796 C CA . LYS A 1 100 ? 6.499 -12.933 -12.351 1.00 97.12 100 LYS A CA 1
ATOM 797 C C . LYS A 1 100 ? 7.186 -14.295 -12.266 1.00 97.12 100 LYS A C 1
ATOM 799 O O . LYS A 1 100 ? 6.642 -15.281 -12.753 1.00 97.12 100 LYS A O 1
ATOM 804 N N . ASN A 1 101 ? 8.359 -14.374 -11.639 1.00 96.00 101 ASN A N 1
ATOM 805 C CA . ASN A 1 101 ? 9.086 -15.635 -11.459 1.00 96.00 101 ASN A CA 1
ATOM 806 C C . ASN A 1 101 ? 8.314 -16.636 -10.591 1.00 96.00 101 ASN A C 1
ATOM 808 O O . ASN A 1 101 ? 8.498 -17.844 -10.733 1.00 96.00 101 ASN A O 1
ATOM 812 N N . LEU A 1 102 ? 7.460 -16.134 -9.702 1.00 96.12 102 LEU A N 1
ATOM 813 C CA . LEU A 1 102 ? 6.577 -16.932 -8.866 1.00 96.12 102 LEU A CA 1
ATOM 814 C C . LEU A 1 102 ? 5.212 -17.186 -9.513 1.00 96.12 102 LEU A C 1
ATOM 816 O O . LEU A 1 102 ? 4.390 -17.852 -8.893 1.00 96.12 102 LEU A O 1
ATOM 820 N N . ASP A 1 103 ? 4.971 -16.743 -10.752 1.00 96.94 103 ASP A N 1
ATOM 821 C CA . ASP A 1 103 ? 3.679 -16.901 -11.433 1.00 96.94 103 ASP A CA 1
ATOM 822 C C . ASP A 1 103 ? 2.559 -16.159 -10.668 1.00 96.94 103 ASP A C 1
ATOM 824 O O . ASP A 1 103 ? 1.501 -16.719 -10.375 1.00 96.94 103 ASP A O 1
ATOM 828 N N . ILE A 1 104 ? 2.856 -14.930 -10.228 1.00 98.00 104 ILE A N 1
ATOM 829 C CA . ILE A 1 104 ? 1.939 -14.003 -9.551 1.00 98.00 104 ILE A CA 1
ATOM 830 C C . ILE A 1 104 ? 1.559 -12.900 -10.543 1.00 98.00 104 ILE A C 1
ATOM 832 O O . ILE A 1 104 ? 2.427 -12.206 -11.078 1.00 98.00 104 ILE A O 1
ATOM 836 N N . ASP A 1 105 ? 0.257 -12.715 -10.762 1.00 98.12 105 ASP A N 1
ATOM 837 C CA . ASP A 1 105 ? -0.273 -11.580 -11.519 1.00 98.12 105 ASP A CA 1
ATOM 838 C C . ASP A 1 105 ? -0.229 -10.317 -10.650 1.00 98.12 105 ASP A C 1
ATOM 840 O O . ASP A 1 105 ? -1.142 -10.038 -9.869 1.00 98.12 105 ASP A O 1
ATOM 844 N N . PHE A 1 106 ? 0.876 -9.576 -10.764 1.00 98.56 106 PHE A N 1
ATOM 845 C CA . PHE A 1 106 ? 1.134 -8.392 -9.949 1.00 98.56 106 PHE A CA 1
ATOM 846 C C . PHE A 1 106 ? 0.043 -7.325 -10.085 1.00 98.56 106 PHE A C 1
ATOM 848 O O . PHE A 1 106 ? -0.384 -6.781 -9.073 1.00 98.56 106 PHE A O 1
ATOM 855 N N . LEU A 1 107 ? -0.429 -7.025 -11.302 1.00 98.62 107 LEU A N 1
ATOM 856 C CA . LEU A 1 107 ? -1.413 -5.954 -11.497 1.00 98.62 107 LEU A CA 1
ATOM 857 C C . LEU A 1 107 ? -2.769 -6.325 -10.901 1.00 98.62 107 LEU A C 1
ATOM 859 O O . LEU A 1 107 ? -3.418 -5.476 -10.297 1.00 98.62 107 LEU A O 1
ATOM 863 N N . ARG A 1 108 ? -3.162 -7.599 -10.990 1.00 98.56 108 ARG A N 1
ATOM 864 C CA . ARG A 1 108 ? -4.377 -8.071 -10.323 1.00 98.56 108 ARG A CA 1
ATOM 865 C C . ARG A 1 108 ? -4.261 -8.003 -8.798 1.00 98.56 108 ARG A C 1
ATOM 867 O O . ARG A 1 108 ? -5.218 -7.603 -8.145 1.00 98.56 108 ARG A O 1
ATOM 874 N N . CYS A 1 109 ? -3.106 -8.369 -8.232 1.00 98.69 109 CYS A N 1
ATOM 875 C CA . CYS A 1 109 ? -2.869 -8.240 -6.788 1.00 98.69 109 CYS A CA 1
ATOM 876 C C . CYS A 1 109 ? -2.893 -6.769 -6.357 1.00 98.69 109 CYS A C 1
ATOM 878 O O . CYS A 1 109 ? -3.546 -6.424 -5.379 1.00 98.69 109 CYS A O 1
ATOM 880 N N . TRP A 1 110 ? -2.239 -5.899 -7.129 1.00 98.75 110 TRP A N 1
ATOM 881 C CA . TRP A 1 110 ? -2.221 -4.459 -6.900 1.00 98.75 110 TRP A CA 1
ATOM 882 C C . TRP A 1 110 ? -3.630 -3.861 -6.839 1.00 98.75 110 TRP A C 1
ATOM 884 O O . TRP A 1 110 ? -3.921 -3.095 -5.924 1.00 98.75 110 TRP A O 1
ATOM 894 N N . ASP A 1 111 ? -4.512 -4.224 -7.773 1.00 98.69 111 ASP A N 1
ATOM 895 C CA . ASP A 1 111 ? -5.885 -3.711 -7.803 1.00 98.69 111 ASP A CA 1
ATOM 896 C C . ASP A 1 111 ? -6.697 -4.138 -6.565 1.00 98.69 111 ASP A C 1
ATOM 898 O O . ASP A 1 111 ? -7.422 -3.317 -5.996 1.00 98.69 111 ASP A O 1
ATOM 902 N N . GLU A 1 112 ? -6.544 -5.382 -6.094 1.00 98.44 112 GLU A N 1
ATOM 903 C CA . GLU A 1 112 ? -7.194 -5.849 -4.857 1.00 98.44 112 GLU A CA 1
ATOM 904 C C . GLU A 1 112 ? -6.627 -5.156 -3.611 1.00 98.44 112 GLU A C 1
ATOM 906 O O . GLU A 1 112 ? -7.395 -4.714 -2.753 1.00 98.44 112 GLU A O 1
ATOM 911 N N . ILE A 1 113 ? -5.304 -4.993 -3.527 1.00 98.31 113 ILE A N 1
ATOM 912 C CA . ILE A 1 113 ? -4.631 -4.304 -2.413 1.00 98.31 113 ILE A CA 1
ATOM 913 C C . ILE A 1 113 ? -5.034 -2.828 -2.373 1.00 98.31 113 ILE A C 1
ATOM 915 O O . ILE A 1 113 ? -5.388 -2.298 -1.317 1.00 98.31 113 ILE A O 1
ATOM 919 N N . HIS A 1 114 ? -5.048 -2.152 -3.521 1.00 98.31 114 HIS A N 1
ATOM 920 C CA . HIS A 1 114 ? -5.483 -0.764 -3.601 1.00 98.31 114 HIS A CA 1
ATOM 921 C C . HIS A 1 114 ? -6.964 -0.620 -3.221 1.00 98.31 114 HIS A C 1
ATOM 923 O O . HIS A 1 114 ? -7.303 0.230 -2.395 1.00 98.31 114 HIS A O 1
ATOM 929 N N . SER A 1 115 ? -7.841 -1.492 -3.729 1.00 97.06 115 SER A N 1
ATOM 930 C CA . SER A 1 115 ? -9.264 -1.501 -3.365 1.00 97.06 115 SER A CA 1
ATOM 931 C C . SER A 1 115 ? -9.478 -1.725 -1.862 1.00 97.06 115 SER A C 1
ATOM 933 O O . SER A 1 115 ? -10.243 -0.991 -1.228 1.00 97.06 115 SER A O 1
ATOM 935 N N . SER A 1 116 ? -8.753 -2.681 -1.275 1.00 96.94 116 SER A N 1
ATOM 936 C CA . SER A 1 116 ? -8.734 -2.943 0.166 1.00 96.94 116 SER A CA 1
ATOM 937 C C . SER A 1 116 ? -8.319 -1.694 0.948 1.00 96.94 116 SER A C 1
ATOM 939 O O . SER A 1 116 ? -9.052 -1.229 1.828 1.00 96.94 116 SER A O 1
ATOM 941 N N . ASN A 1 117 ? -7.208 -1.061 0.566 1.00 96.00 117 ASN A N 1
ATOM 942 C CA . ASN A 1 117 ? -6.709 0.160 1.193 1.00 96.00 117 ASN A CA 1
ATOM 943 C C . ASN A 1 117 ? -7.719 1.316 1.141 1.00 96.00 117 ASN A C 1
ATOM 945 O O . ASN A 1 117 ? -7.928 1.994 2.150 1.00 96.00 117 ASN A O 1
ATOM 949 N N . MET A 1 118 ? -8.394 1.509 0.008 1.00 95.50 118 MET A N 1
ATOM 950 C CA . MET A 1 118 ? -9.426 2.539 -0.155 1.00 95.50 118 MET A CA 1
ATOM 951 C C . MET A 1 118 ? -10.689 2.258 0.679 1.00 95.50 118 MET A C 1
ATOM 953 O O . MET A 1 118 ? -11.354 3.191 1.139 1.00 95.50 118 MET A O 1
ATOM 957 N N . SER A 1 119 ? -10.980 0.985 0.972 1.00 95.06 119 SER A N 1
ATOM 958 C CA . SER A 1 119 ? -12.123 0.570 1.800 1.00 95.06 119 SER A CA 1
ATOM 959 C C . SER A 1 119 ? -11.960 0.839 3.305 1.00 95.06 119 SER A C 1
ATOM 961 O O . SER A 1 119 ? -12.889 0.610 4.078 1.00 95.06 119 SER A O 1
ATOM 963 N N . LYS A 1 120 ? -10.801 1.355 3.747 1.00 94.88 120 LYS A N 1
ATOM 964 C CA . LYS A 1 120 ? -10.566 1.723 5.157 1.00 94.88 120 LYS A CA 1
ATOM 965 C C . LYS A 1 120 ? -11.396 2.934 5.608 1.00 94.88 120 LYS A C 1
ATOM 967 O O . LYS A 1 120 ? -11.526 3.149 6.810 1.00 94.88 120 LYS A O 1
ATOM 972 N N . THR A 1 121 ? -11.950 3.708 4.676 1.00 95.31 121 THR A N 1
ATOM 973 C CA . THR A 1 121 ? -12.804 4.873 4.961 1.00 95.31 121 THR A CA 1
ATOM 974 C C . THR A 1 121 ? -14.269 4.482 5.187 1.00 95.31 121 THR A C 1
ATOM 976 O O . THR A 1 121 ? -14.726 3.437 4.726 1.00 95.31 121 THR A O 1
ATOM 979 N N . ALA A 1 122 ? -15.018 5.323 5.901 1.00 95.31 122 ALA A N 1
ATOM 980 C CA . ALA A 1 122 ? -16.475 5.245 5.967 1.00 95.31 122 ALA A CA 1
ATOM 981 C C . ALA A 1 122 ? -17.097 6.109 4.856 1.00 95.31 122 ALA A C 1
ATOM 983 O O . ALA A 1 122 ? -16.633 7.217 4.581 1.00 95.31 122 ALA A O 1
ATOM 984 N N . LYS A 1 123 ? -18.153 5.611 4.209 1.00 93.94 123 LYS A N 1
ATOM 985 C CA . LYS A 1 123 ? -18.780 6.259 3.040 1.00 93.94 123 LYS A CA 1
ATOM 986 C C . LYS A 1 123 ? -19.801 7.332 3.402 1.00 93.94 123 LYS A C 1
ATOM 988 O O . LYS A 1 123 ? -20.160 8.147 2.559 1.00 93.94 123 LYS A O 1
ATOM 993 N N . ASN A 1 124 ? -20.325 7.287 4.619 1.00 94.56 124 ASN A N 1
ATOM 994 C CA . ASN A 1 124 ? -21.359 8.185 5.115 1.00 94.56 124 ASN A CA 1
ATOM 995 C C . ASN A 1 124 ? -21.306 8.260 6.646 1.00 94.56 124 ASN A C 1
ATOM 997 O O . ASN A 1 124 ? -20.534 7.553 7.303 1.00 94.56 124 ASN A O 1
ATOM 1001 N N . THR A 1 125 ? -22.124 9.148 7.205 1.00 94.62 125 THR A N 1
ATOM 1002 C CA . THR A 1 125 ? -22.206 9.378 8.647 1.00 94.62 125 THR A CA 1
ATOM 1003 C C . THR A 1 125 ? -22.645 8.125 9.399 1.00 94.62 125 THR A C 1
ATOM 1005 O O . THR A 1 125 ? -22.074 7.830 10.443 1.00 94.62 125 THR A O 1
ATOM 1008 N N . GLU A 1 126 ? -23.580 7.343 8.859 1.00 96.19 126 GLU A N 1
ATOM 1009 C CA . GLU A 1 126 ? -24.075 6.124 9.500 1.00 96.19 126 GLU A CA 1
ATOM 1010 C C . GLU A 1 126 ? -22.967 5.072 9.672 1.00 96.19 126 GLU A C 1
ATOM 1012 O O . GLU A 1 126 ? -22.836 4.468 10.741 1.00 96.19 126 GLU A O 1
ATOM 1017 N N . GLU A 1 127 ? -22.136 4.878 8.643 1.00 96.81 127 GLU A N 1
ATOM 1018 C CA . GLU A 1 127 ? -20.977 3.988 8.701 1.00 96.81 127 GLU A CA 1
ATOM 1019 C C . GLU A 1 127 ? -19.932 4.493 9.706 1.00 96.81 127 GLU A C 1
ATOM 1021 O O . GLU A 1 127 ? -19.392 3.697 10.479 1.00 96.81 127 GLU A O 1
ATOM 1026 N N . TYR A 1 128 ? -19.668 5.807 9.737 1.00 97.00 128 TYR A N 1
ATOM 1027 C CA . TYR A 1 128 ? -18.744 6.400 10.708 1.00 97.00 128 TYR A CA 1
ATOM 1028 C C . TYR A 1 128 ? -19.235 6.200 12.145 1.00 97.00 128 TYR A C 1
ATOM 1030 O O . TYR A 1 128 ? -18.472 5.728 12.982 1.00 97.00 128 TYR A O 1
ATOM 1038 N N . GLU A 1 129 ? -20.502 6.492 12.434 1.00 97.06 129 GLU A N 1
ATOM 1039 C CA . GLU A 1 129 ? -21.078 6.320 13.770 1.00 97.06 129 GLU A CA 1
ATOM 1040 C C . GLU A 1 129 ? -21.033 4.857 14.231 1.00 97.06 129 GLU A C 1
ATOM 1042 O O . GLU A 1 129 ? -20.840 4.571 15.414 1.00 97.06 129 GLU A O 1
ATOM 1047 N N . ALA A 1 130 ? -21.198 3.905 13.307 1.00 97.50 130 ALA A N 1
ATOM 1048 C CA . ALA A 1 130 ? -21.034 2.490 13.615 1.00 97.50 130 ALA A CA 1
ATOM 1049 C C . ALA A 1 130 ? -19.581 2.151 13.987 1.00 97.50 130 ALA A C 1
ATOM 1051 O O . ALA A 1 130 ? -19.354 1.435 14.964 1.00 97.50 130 ALA A O 1
ATOM 1052 N N . CYS A 1 131 ? -18.604 2.709 13.266 1.00 96.81 131 CYS A N 1
ATOM 1053 C CA . CYS A 1 131 ? -17.187 2.567 13.603 1.00 96.81 131 CYS A CA 1
ATOM 1054 C C . CYS A 1 131 ? -16.847 3.236 14.940 1.00 96.81 131 CYS A C 1
ATOM 1056 O O . CYS A 1 131 ? -16.121 2.660 15.746 1.00 96.81 131 CYS A O 1
ATOM 1058 N N . GLU A 1 132 ? -17.385 4.427 15.199 1.00 97.75 132 GLU A N 1
ATOM 1059 C CA . GLU A 1 132 ? -17.174 5.169 16.441 1.00 97.75 132 GLU A CA 1
ATOM 1060 C C . GLU A 1 132 ? -17.680 4.381 17.651 1.00 97.75 132 GLU A C 1
ATOM 1062 O O . GLU A 1 132 ? -16.942 4.221 18.622 1.00 97.75 132 GLU A O 1
ATOM 1067 N N . ARG A 1 133 ? -18.887 3.802 17.567 1.00 97.81 133 ARG A N 1
ATOM 1068 C CA . ARG A 1 133 ? -19.417 2.909 18.610 1.00 97.81 133 ARG A CA 1
ATOM 1069 C C . ARG A 1 133 ? -18.532 1.683 18.814 1.00 97.81 133 ARG A C 1
ATOM 1071 O O . ARG A 1 133 ? -18.169 1.391 19.949 1.00 97.81 133 ARG A O 1
ATOM 1078 N N . PHE A 1 134 ? -18.142 1.010 17.730 1.00 97.12 134 PHE A N 1
ATOM 1079 C CA . PHE A 1 134 ? -17.269 -0.162 17.799 1.00 97.12 134 PHE A CA 1
ATOM 1080 C C . PHE A 1 134 ? -15.940 0.155 18.499 1.00 97.12 134 PHE A C 1
ATOM 1082 O O . PHE A 1 134 ? -15.518 -0.573 19.397 1.00 97.12 134 PHE A O 1
ATOM 1089 N N . TYR A 1 135 ? -15.276 1.249 18.125 1.00 96.81 135 TYR A N 1
ATOM 1090 C CA . TYR A 1 135 ? -14.013 1.636 18.749 1.00 96.81 135 TYR A CA 1
ATOM 1091 C C . TYR A 1 135 ? -14.199 2.075 20.204 1.00 96.81 135 TYR A C 1
ATOM 1093 O O . TYR A 1 135 ? -13.417 1.650 21.055 1.00 96.81 135 TYR A O 1
ATOM 1101 N N . ALA A 1 136 ? -15.264 2.818 20.519 1.00 96.44 136 ALA A N 1
ATOM 1102 C CA . ALA A 1 136 ? -15.570 3.239 21.884 1.00 96.44 136 ALA A CA 1
ATOM 1103 C C . ALA A 1 136 ? -15.815 2.047 22.828 1.00 96.44 136 ALA A C 1
ATOM 1105 O O . ALA A 1 136 ? -15.298 2.040 23.945 1.00 96.44 136 ALA A O 1
ATOM 1106 N N . GLU A 1 137 ? -16.525 1.007 22.375 1.00 96.44 137 GLU A N 1
ATOM 1107 C CA . GLU A 1 137 ? -16.719 -0.249 23.124 1.00 96.44 137 GLU A CA 1
ATOM 1108 C C . GLU A 1 137 ? -15.398 -0.982 23.404 1.00 96.44 137 GLU A C 1
ATOM 1110 O O . GLU A 1 137 ? -15.273 -1.691 24.400 1.00 96.44 137 GLU A O 1
ATOM 1115 N N . ASN A 1 138 ? -14.393 -0.768 22.554 1.00 94.06 138 ASN A N 1
ATOM 1116 C CA . ASN A 1 138 ? -13.044 -1.307 22.707 1.00 94.06 138 ASN A CA 1
ATOM 1117 C C . ASN A 1 138 ? -12.075 -0.320 23.389 1.00 94.06 138 ASN A C 1
ATOM 1119 O O . ASN A 1 138 ? -10.862 -0.523 23.339 1.00 94.06 138 ASN A O 1
ATOM 1123 N N . GLY A 1 139 ? -12.582 0.748 24.015 1.00 93.50 139 GLY A N 1
ATOM 1124 C CA . GLY A 1 139 ? -11.768 1.728 24.740 1.00 93.50 139 GLY A CA 1
ATOM 1125 C C . GLY A 1 139 ? -10.926 2.646 23.847 1.00 93.50 139 GLY A C 1
ATOM 1126 O O . GLY A 1 139 ? -9.981 3.268 24.329 1.00 93.50 139 GLY A O 1
ATOM 1127 N N . VAL A 1 140 ? -11.244 2.740 22.555 1.00 96.56 140 VAL A N 1
ATOM 1128 C CA . VAL A 1 140 ? -10.545 3.590 21.585 1.00 96.56 140 VAL A CA 1
ATOM 1129 C C . VAL A 1 140 ? -11.440 4.753 21.185 1.00 96.56 140 VAL A C 1
ATOM 1131 O O . VAL A 1 140 ? -12.542 4.568 20.672 1.00 96.56 140 VAL A O 1
ATOM 1134 N N . LYS A 1 141 ? -10.947 5.976 21.371 1.00 96.94 141 LYS A N 1
ATOM 1135 C CA . LYS A 1 141 ? -11.620 7.177 20.886 1.00 96.94 141 LYS A CA 1
ATOM 1136 C C . LYS A 1 141 ? -11.171 7.489 19.463 1.00 96.94 141 LYS A C 1
ATOM 1138 O O . LYS A 1 141 ? -9.971 7.570 19.197 1.00 96.94 141 LYS A O 1
ATOM 1143 N N . VAL A 1 142 ? -12.126 7.707 18.566 1.00 97.31 142 VAL A N 1
ATOM 1144 C CA . VAL A 1 142 ? -11.862 8.089 17.175 1.00 97.31 142 VAL A CA 1
ATOM 1145 C C . VAL A 1 142 ? -12.438 9.464 16.851 1.00 97.31 142 VAL A C 1
ATOM 1147 O O . VAL A 1 142 ? -13.308 9.964 17.560 1.00 97.31 142 VAL A O 1
ATOM 1150 N N . GLU A 1 143 ? -11.908 10.088 15.805 1.00 96.31 143 GLU A N 1
ATOM 1151 C CA . GLU A 1 143 ? -12.382 11.350 15.246 1.00 96.31 143 GLU A CA 1
ATOM 1152 C C . GLU A 1 143 ? -12.491 11.253 13.712 1.00 96.31 143 GLU A C 1
ATOM 1154 O O . GLU A 1 143 ? -11.694 10.545 13.080 1.00 96.31 143 GLU A O 1
ATOM 1159 N N . PRO A 1 144 ? -13.459 11.948 13.089 1.00 95.94 144 PRO A N 1
ATOM 1160 C CA . PRO A 1 144 ? -13.629 11.937 11.645 1.00 95.94 144 PRO A CA 1
ATOM 1161 C C . PRO A 1 144 ? -12.758 13.008 10.979 1.00 95.94 144 PRO A C 1
ATOM 1163 O O . PRO A 1 144 ? -12.668 14.145 11.440 1.00 95.94 144 PRO A O 1
ATOM 1166 N N . THR A 1 145 ? -12.181 12.692 9.823 1.00 94.19 145 THR A N 1
ATOM 1167 C CA . THR A 1 145 ? -11.691 13.690 8.859 1.00 94.19 145 THR A CA 1
ATOM 1168 C C . THR A 1 145 ? -12.460 13.520 7.554 1.00 94.19 145 THR A C 1
ATOM 1170 O O . THR A 1 145 ? -12.392 12.461 6.935 1.00 94.19 145 THR A O 1
ATOM 1173 N N . MET A 1 146 ? -13.205 14.547 7.142 1.00 92.62 146 MET A N 1
ATOM 1174 C CA . MET A 1 146 ? -13.960 14.525 5.888 1.00 92.62 146 MET A CA 1
ATOM 1175 C C . MET A 1 146 ? -13.041 14.866 4.718 1.00 92.62 146 MET A C 1
ATOM 1177 O O . MET A 1 146 ? -12.458 15.950 4.688 1.00 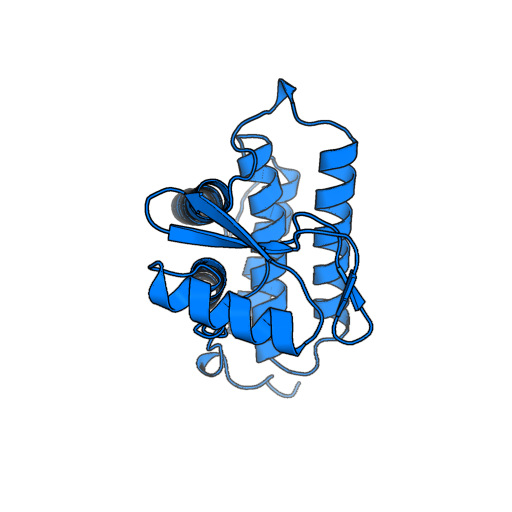92.62 146 MET A O 1
ATOM 1181 N N . VAL A 1 147 ? -12.945 13.967 3.743 1.00 89.69 147 VAL A N 1
ATOM 1182 C CA . VAL A 1 147 ? -12.084 14.126 2.569 1.00 89.69 147 VAL A CA 1
ATOM 1183 C C . VAL A 1 147 ? -12.821 13.609 1.340 1.00 89.69 147 VAL A C 1
ATOM 1185 O O . VAL A 1 147 ? -13.175 12.438 1.270 1.00 89.69 147 VAL A O 1
ATOM 1188 N N . ASN A 1 148 ? -13.085 14.483 0.366 1.00 85.88 148 ASN A N 1
ATOM 1189 C CA . ASN A 1 148 ? -13.752 14.131 -0.899 1.00 85.88 148 ASN A CA 1
ATOM 1190 C C . ASN A 1 148 ? -15.078 13.349 -0.741 1.00 85.88 148 ASN A C 1
ATOM 1192 O O . ASN A 1 148 ? -15.402 12.498 -1.563 1.00 85.88 148 ASN A O 1
ATOM 1196 N N . GLY A 1 149 ? -15.854 13.638 0.311 1.00 87.06 149 GLY A N 1
ATOM 1197 C CA . GLY A 1 149 ? -17.125 12.956 0.595 1.00 87.06 149 GLY A CA 1
ATOM 1198 C C . GLY A 1 149 ? -16.989 11.602 1.302 1.00 87.06 149 GLY A C 1
ATOM 1199 O O . GLY A 1 149 ? -18.003 10.966 1.566 1.00 87.06 149 GLY A O 1
ATOM 1200 N N . LEU A 1 150 ? -15.767 11.183 1.634 1.00 93.12 150 LEU A N 1
ATOM 1201 C CA . LEU A 1 150 ? -15.467 10.035 2.486 1.00 93.12 150 LEU A CA 1
ATOM 1202 C C . LEU A 1 150 ? -15.053 10.505 3.883 1.00 93.12 150 LEU A C 1
ATOM 1204 O O . LEU A 1 150 ? -14.552 11.617 4.067 1.00 93.12 150 LEU A O 1
ATOM 1208 N N . ILE A 1 151 ? -15.232 9.635 4.873 1.00 95.44 151 ILE A N 1
ATOM 1209 C CA . ILE A 1 151 ? -14.867 9.887 6.265 1.00 95.44 151 ILE A CA 1
ATOM 1210 C C . ILE A 1 151 ? -13.684 8.995 6.634 1.00 95.44 151 ILE A C 1
ATOM 1212 O O . ILE A 1 151 ? -13.805 7.775 6.755 1.00 95.44 151 ILE A O 1
ATOM 1216 N N . VAL A 1 152 ? -12.526 9.614 6.843 1.00 95.38 152 VAL A N 1
ATOM 1217 C CA . VAL A 1 152 ? -11.347 8.944 7.393 1.00 95.38 152 VAL A CA 1
ATOM 1218 C C . VAL A 1 152 ? -11.500 8.870 8.907 1.00 95.38 152 VAL A C 1
ATOM 1220 O O . VAL A 1 152 ? -11.662 9.894 9.569 1.00 95.38 152 VAL A O 1
ATOM 1223 N N . ILE A 1 153 ? -11.431 7.661 9.454 1.00 95.75 153 ILE A N 1
ATOM 1224 C CA . ILE A 1 153 ? -11.523 7.410 10.893 1.00 95.75 153 ILE A CA 1
ATOM 1225 C C . ILE A 1 153 ? -10.103 7.483 11.456 1.00 95.75 153 ILE A C 1
ATOM 1227 O O . ILE A 1 153 ? -9.247 6.695 11.052 1.00 95.75 153 ILE A O 1
ATOM 1231 N N . LYS A 1 154 ? -9.819 8.420 12.363 1.00 95.38 154 LYS A N 1
ATOM 1232 C CA . LYS A 1 154 ? -8.491 8.573 12.981 1.00 95.38 154 LYS A CA 1
ATOM 1233 C C . LYS A 1 154 ? -8.572 8.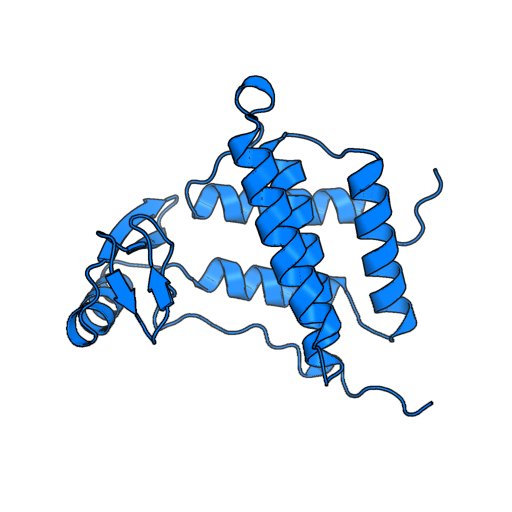369 14.486 1.00 95.38 154 LYS A C 1
ATOM 1235 O O . LYS A 1 154 ? -9.567 8.722 15.105 1.00 95.38 154 LYS A O 1
ATOM 1240 N N . CYS A 1 155 ? -7.526 7.815 15.088 1.00 95.69 155 CYS A N 1
ATOM 1241 C CA . CYS A 1 155 ? -7.424 7.724 16.541 1.00 95.69 155 CYS A CA 1
ATOM 1242 C C . CYS A 1 155 ? -7.294 9.133 17.145 1.00 95.69 155 CYS A C 1
ATOM 1244 O O . CYS A 1 155 ? -6.413 9.894 16.744 1.00 95.69 155 CYS A O 1
ATOM 1246 N N . ALA A 1 156 ? -8.155 9.492 18.097 1.00 95.81 156 ALA A N 1
ATOM 1247 C CA . ALA A 1 156 ? -8.226 10.853 18.638 1.00 95.81 156 ALA A CA 1
ATOM 1248 C C . ALA A 1 156 ? -7.107 11.166 19.653 1.00 95.81 156 ALA A C 1
ATOM 1250 O O . ALA A 1 156 ? -6.779 12.332 19.893 1.00 95.81 156 ALA A O 1
ATOM 1251 N N . GLU A 1 157 ? -6.509 10.131 20.243 1.00 95.38 157 GLU A N 1
ATOM 1252 C CA . GLU A 1 157 ? -5.461 10.220 21.261 1.00 95.38 157 GLU A CA 1
ATOM 1253 C C . GLU A 1 157 ? -4.533 9.001 21.219 1.00 95.38 157 GLU A C 1
ATOM 1255 O O . GLU A 1 157 ? -4.849 7.997 20.584 1.00 95.38 157 GLU A O 1
ATOM 1260 N N . ASP A 1 158 ? -3.370 9.102 21.864 1.00 95.00 158 ASP A N 1
ATOM 1261 C CA . ASP A 1 158 ? -2.484 7.952 22.043 1.00 95.00 158 ASP A CA 1
ATOM 1262 C C . ASP A 1 158 ? -3.181 6.912 22.932 1.00 95.00 158 ASP A C 1
ATOM 1264 O O . ASP A 1 158 ? -3.647 7.236 24.024 1.00 95.00 158 ASP A O 1
ATOM 1268 N N . THR A 1 159 ? -3.256 5.664 22.474 1.00 94.94 159 THR A N 1
ATOM 1269 C CA . THR A 1 159 ? -3.933 4.578 23.194 1.00 94.94 159 THR A CA 1
ATOM 1270 C C . THR A 1 159 ? -3.276 3.224 22.926 1.00 94.94 159 THR A C 1
ATOM 1272 O O . THR A 1 159 ? -2.421 3.089 22.049 1.00 94.94 159 THR A O 1
ATOM 1275 N N . ILE A 1 160 ? -3.678 2.207 23.686 1.00 92.62 160 ILE A N 1
ATOM 1276 C CA . ILE A 1 160 ? -3.316 0.811 23.442 1.00 92.62 160 ILE A CA 1
ATOM 1277 C C . ILE A 1 160 ? -4.539 0.112 22.856 1.00 92.62 160 ILE A C 1
ATOM 1279 O O . ILE A 1 160 ? -5.606 0.092 23.464 1.00 92.62 160 ILE A O 1
ATOM 1283 N N . TYR A 1 161 ? -4.375 -0.500 21.688 1.00 91.81 161 TYR A N 1
ATOM 1284 C CA . TYR A 1 161 ? -5.417 -1.280 21.032 1.00 91.81 161 TYR A CA 1
ATOM 1285 C C . TYR A 1 161 ? -4.830 -2.602 20.554 1.00 91.81 161 TYR A C 1
ATOM 1287 O O . TYR A 1 161 ? -3.832 -2.606 19.839 1.00 91.81 161 TYR A O 1
ATOM 1295 N N . LYS A 1 162 ? -5.446 -3.725 20.951 1.00 89.94 162 LYS A N 1
ATOM 1296 C CA . LYS A 1 162 ? -4.970 -5.083 20.621 1.00 89.94 162 LYS A CA 1
ATOM 1297 C C . LYS A 1 162 ? -3.464 -5.254 20.881 1.00 89.94 162 LYS A C 1
ATOM 1299 O O . LYS A 1 162 ? -2.715 -5.633 19.989 1.00 89.94 162 LYS A O 1
ATOM 1304 N N . GLU A 1 163 ? -3.030 -4.897 22.091 1.00 89.56 163 GLU A N 1
ATOM 1305 C CA . GLU A 1 163 ? -1.629 -5.011 22.545 1.00 89.56 163 GLU A CA 1
ATOM 1306 C C . GLU A 1 163 ? -0.618 -4.137 21.776 1.00 89.56 163 GLU A C 1
ATOM 1308 O O . GLU A 1 163 ? 0.580 -4.208 22.029 1.00 89.56 163 GLU A O 1
ATOM 1313 N N . SER A 1 164 ? -1.092 -3.262 20.884 1.00 88.44 164 SER A N 1
ATOM 1314 C CA . SER A 1 164 ? -0.263 -2.356 20.090 1.00 88.44 164 SER A CA 1
ATOM 1315 C C . SER A 1 164 ? -0.494 -0.903 20.492 1.00 88.44 164 SER A C 1
ATOM 1317 O O . SER A 1 164 ? -1.631 -0.478 20.715 1.00 88.44 164 SER A O 1
ATOM 1319 N N . GLU A 1 165 ? 0.577 -0.111 20.536 1.00 91.75 165 GLU A N 1
ATOM 1320 C CA . GLU A 1 165 ? 0.454 1.340 20.667 1.00 91.75 165 GLU A CA 1
ATOM 1321 C C . GLU A 1 165 ? -0.120 1.949 19.381 1.00 91.75 165 GLU A C 1
ATOM 1323 O O . GLU A 1 165 ? 0.419 1.788 18.282 1.00 91.75 165 GLU A O 1
ATOM 1328 N N . ILE A 1 166 ? -1.211 2.697 19.521 1.00 92.38 166 ILE A N 1
ATOM 1329 C CA . ILE A 1 166 ? -1.832 3.479 18.457 1.00 92.38 166 ILE A CA 1
ATOM 1330 C C . ILE A 1 166 ? -1.629 4.948 18.798 1.00 92.38 166 ILE A C 1
ATOM 1332 O O . ILE A 1 166 ? -2.110 5.434 19.818 1.00 92.38 166 ILE A O 1
ATOM 1336 N N . LYS A 1 167 ? -0.902 5.663 17.940 1.00 92.56 167 LYS A N 1
ATOM 1337 C CA . LYS A 1 167 ? -0.694 7.103 18.096 1.00 92.56 167 LYS A CA 1
ATOM 1338 C C . LYS A 1 167 ? -1.908 7.890 17.621 1.00 92.56 167 LYS A C 1
ATOM 1340 O O . LYS A 1 167 ? -2.594 7.487 16.675 1.00 92.56 167 LYS A O 1
ATOM 1345 N N . LYS A 1 168 ? -2.117 9.057 18.226 1.00 93.69 168 LYS A N 1
ATOM 1346 C CA . LYS A 1 168 ? -3.074 10.049 17.738 1.00 93.69 168 LYS A CA 1
ATOM 1347 C C . LYS A 1 168 ? -2.867 10.311 16.241 1.00 93.69 168 LYS A C 1
ATOM 1349 O O . LYS A 1 168 ? -1.742 10.463 15.771 1.00 93.69 168 LYS A O 1
ATOM 1354 N N . GLY A 1 169 ? -3.965 10.392 15.498 1.00 90.31 169 GLY A N 1
ATOM 1355 C CA . GLY A 1 169 ? -3.978 10.635 14.059 1.00 90.31 169 GLY A CA 1
ATOM 1356 C C . GLY A 1 169 ? -3.784 9.382 13.202 1.00 90.31 169 GLY A C 1
ATOM 1357 O O . GLY A 1 169 ? -3.984 9.467 11.990 1.00 90.31 169 GLY A O 1
ATOM 1358 N N . LYS A 1 170 ? -3.448 8.218 13.789 1.00 90.94 170 LYS A N 1
ATOM 1359 C CA . LYS A 1 170 ? -3.373 6.949 13.049 1.00 90.94 170 LYS A CA 1
ATOM 1360 C C . LYS A 1 170 ? -4.741 6.611 12.461 1.00 90.94 170 LYS A C 1
ATOM 1362 O O . LYS A 1 170 ? -5.750 6.655 13.163 1.00 90.94 170 LYS A O 1
ATOM 1367 N N . VAL A 1 171 ? -4.758 6.283 11.172 1.00 92.81 171 VAL A N 1
ATOM 1368 C CA . VAL A 1 171 ? -5.965 5.846 10.465 1.00 92.81 171 VAL A CA 1
ATOM 1369 C C . VAL A 1 171 ? -6.403 4.489 11.012 1.00 92.81 171 VAL A C 1
ATOM 1371 O O . VAL A 1 171 ? -5.604 3.556 11.110 1.00 92.81 171 VAL A O 1
ATOM 1374 N N . MET A 1 172 ? -7.682 4.394 11.350 1.00 94.56 172 MET A N 1
ATOM 1375 C CA . MET A 1 172 ? -8.347 3.197 11.842 1.00 94.56 172 MET A CA 1
ATOM 1376 C C . MET A 1 172 ? -9.170 2.570 10.711 1.00 94.56 172 MET A C 1
ATOM 1378 O O . MET A 1 172 ? -9.659 3.273 9.827 1.00 94.56 172 MET A O 1
ATOM 1382 N N . LYS A 1 173 ? -9.306 1.241 10.713 1.00 94.31 173 LYS A N 1
ATOM 1383 C CA . LYS A 1 173 ? -10.060 0.523 9.677 1.00 94.31 173 LYS A CA 1
ATOM 1384 C C . LYS A 1 173 ? -11.567 0.710 9.910 1.00 94.31 173 LYS A C 1
ATOM 1386 O O . LYS A 1 173 ? -12.048 0.502 11.020 1.00 94.31 173 LYS A O 1
ATOM 1391 N N . SER A 1 174 ? -12.321 1.047 8.866 1.00 96.00 174 SER A N 1
ATOM 1392 C CA . SER A 1 174 ? -13.785 0.926 8.892 1.00 96.00 174 SER A CA 1
ATOM 1393 C C . SER A 1 174 ? -14.206 -0.491 9.299 1.00 96.00 174 SER A C 1
ATOM 1395 O O . SER A 1 174 ? -13.552 -1.462 8.925 1.00 96.00 174 SER A O 1
ATOM 1397 N N . ILE A 1 175 ? -15.318 -0.649 10.018 1.00 95.56 175 ILE A N 1
ATOM 1398 C CA . ILE A 1 175 ? -15.875 -1.985 10.304 1.00 95.56 175 ILE A CA 1
ATOM 1399 C C . ILE A 1 175 ? -16.421 -2.672 9.038 1.00 95.56 175 ILE A C 1
ATOM 1401 O O . ILE A 1 175 ? -16.655 -3.876 9.048 1.00 95.56 175 ILE A O 1
ATOM 1405 N N . TYR A 1 176 ? -16.611 -1.909 7.955 1.00 94.38 176 TYR A N 1
ATOM 1406 C CA . TYR A 1 176 ? -17.014 -2.386 6.627 1.00 94.38 176 TYR A CA 1
ATOM 1407 C C . TYR A 1 176 ? -15.827 -2.562 5.669 1.00 94.38 176 TYR A C 1
ATOM 1409 O O . TYR A 1 176 ? -16.023 -2.769 4.470 1.00 94.38 176 TYR A O 1
ATOM 1417 N N . TYR A 1 177 ? -14.604 -2.442 6.186 1.00 93.81 177 TYR A N 1
ATOM 1418 C CA . TYR A 1 177 ? -13.375 -2.675 5.444 1.00 93.81 177 TYR A CA 1
ATOM 1419 C C . TYR A 1 177 ? -13.355 -4.081 4.822 1.00 93.81 177 TYR A C 1
ATOM 1421 O O . TYR A 1 177 ? -13.775 -5.062 5.443 1.00 93.81 177 TYR A O 1
ATOM 1429 N N . LYS A 1 178 ? -12.844 -4.170 3.592 1.00 94.62 178 LYS A N 1
ATOM 1430 C CA . LYS A 1 178 ? -12.696 -5.411 2.831 1.00 94.62 178 LYS A CA 1
ATOM 1431 C C . LYS A 1 178 ? -11.208 -5.749 2.732 1.00 94.62 178 LYS A C 1
ATOM 1433 O O . LYS A 1 178 ? -10.466 -4.984 2.130 1.00 94.62 178 LYS A O 1
ATOM 1438 N N . GLU A 1 179 ? -10.800 -6.895 3.282 1.00 94.75 179 GLU A N 1
ATOM 1439 C CA . GLU A 1 179 ? -9.447 -7.436 3.073 1.00 94.75 179 GLU A CA 1
ATOM 1440 C C . GLU A 1 179 ? -9.198 -7.723 1.581 1.00 94.75 179 GLU A C 1
ATOM 1442 O O . GLU A 1 179 ? -10.134 -8.038 0.835 1.00 94.75 179 GLU A O 1
ATOM 1447 N N . ALA A 1 180 ? -7.940 -7.627 1.143 1.00 96.06 180 ALA A N 1
ATOM 1448 C CA . ALA A 1 180 ? -7.566 -7.965 -0.227 1.00 96.06 180 ALA A CA 1
ATOM 1449 C C . ALA A 1 180 ? -7.791 -9.467 -0.473 1.00 96.06 180 ALA A C 1
ATOM 1451 O O . ALA A 1 180 ? -7.328 -10.308 0.298 1.00 96.06 180 ALA A O 1
ATOM 1452 N N . ASP A 1 181 ? -8.511 -9.820 -1.541 1.00 96.94 181 ASP A N 1
ATOM 1453 C CA . ASP A 1 181 ? -8.714 -11.225 -1.905 1.00 96.94 181 ASP A CA 1
ATOM 1454 C C . ASP A 1 181 ? -7.648 -11.669 -2.903 1.00 96.94 181 ASP A C 1
ATOM 1456 O O . ASP A 1 181 ? -7.798 -11.513 -4.113 1.00 96.94 181 ASP A O 1
ATOM 1460 N N . LEU A 1 182 ? -6.573 -12.257 -2.384 1.00 97.56 182 LEU A N 1
ATOM 1461 C CA . LEU A 1 182 ? -5.459 -12.783 -3.174 1.00 97.56 182 LEU A CA 1
ATOM 1462 C C . LEU A 1 182 ? -5.529 -14.306 -3.371 1.00 97.56 182 LEU A C 1
ATOM 1464 O O . LEU A 1 182 ? -4.577 -14.922 -3.851 1.00 97.56 182 LEU A O 1
ATOM 1468 N N . SER A 1 183 ? -6.665 -14.940 -3.055 1.00 96.25 183 SER A N 1
ATOM 1469 C CA . SER A 1 183 ? -6.829 -16.402 -3.143 1.00 96.25 183 SER A CA 1
ATOM 1470 C C . SER A 1 183 ? -6.584 -16.967 -4.550 1.00 96.25 183 SER A C 1
ATOM 1472 O O . SER A 1 183 ? -6.216 -18.131 -4.715 1.00 96.25 183 SER A O 1
ATOM 1474 N N . PHE A 1 184 ? -6.718 -16.130 -5.581 1.00 96.50 184 PHE A N 1
ATOM 1475 C CA . PHE A 1 184 ? -6.468 -16.490 -6.975 1.00 96.50 184 PHE A CA 1
ATOM 1476 C C . PHE A 1 184 ? -4.989 -16.742 -7.313 1.00 96.50 184 PHE A C 1
ATOM 1478 O O . PHE A 1 184 ? -4.704 -17.281 -8.383 1.00 96.50 184 PHE A O 1
ATOM 1485 N N . VAL A 1 185 ? -4.050 -16.344 -6.448 1.00 95.50 185 VAL A N 1
ATOM 1486 C CA . VAL A 1 185 ? -2.602 -16.491 -6.674 1.00 95.50 185 VAL A CA 1
ATOM 1487 C C . VAL A 1 185 ? -2.159 -17.966 -6.639 1.00 95.50 185 VAL A C 1
ATOM 1489 O O . VAL A 1 185 ? -1.166 -18.343 -7.280 1.00 95.50 185 VAL A O 1
ATOM 1492 N N . GLY A 1 186 ? -2.922 -18.816 -5.947 1.00 92.19 186 GLY A N 1
ATOM 1493 C CA . GLY A 1 186 ? -2.654 -20.246 -5.802 1.00 92.19 186 GLY A CA 1
ATOM 1494 C C . GLY A 1 186 ? -1.494 -20.553 -4.853 1.00 92.19 186 GLY A C 1
ATOM 1495 O O . GLY A 1 186 ? -1.087 -19.718 -4.055 1.00 92.19 186 GLY A O 1
ATOM 1496 N N . GLU A 1 187 ? -0.951 -21.765 -4.953 1.00 91.69 187 GLU A N 1
ATOM 1497 C CA . GLU A 1 187 ? 0.062 -22.287 -4.027 1.00 91.69 187 GLU A CA 1
ATOM 1498 C C . GLU A 1 187 ? 1.498 -22.133 -4.546 1.00 91.69 187 GLU A C 1
ATOM 1500 O O . GLU A 1 187 ? 1.749 -22.044 -5.755 1.00 91.69 187 GLU A O 1
ATOM 1505 N N . LEU A 1 188 ? 2.468 -22.161 -3.625 1.00 85.62 188 LEU A N 1
ATOM 1506 C CA . LEU A 1 188 ? 3.882 -22.271 -3.983 1.00 85.62 188 LEU A CA 1
ATOM 1507 C C . LEU A 1 188 ? 4.129 -23.608 -4.689 1.00 85.62 188 LEU A C 1
ATOM 1509 O O . LEU A 1 188 ? 3.801 -24.677 -4.174 1.00 85.62 188 LEU A O 1
ATOM 1513 N N . LYS A 1 189 ? 4.753 -23.563 -5.870 1.00 78.94 189 LYS A N 1
ATOM 1514 C CA . LYS A 1 189 ? 5.196 -24.784 -6.552 1.00 78.94 189 LYS A CA 1
ATOM 1515 C C . LYS A 1 189 ? 6.309 -25.420 -5.711 1.00 78.94 189 LYS A C 1
ATOM 1517 O O . LYS A 1 189 ? 7.290 -24.750 -5.385 1.00 78.94 189 LYS A O 1
ATOM 1522 N N . SER A 1 190 ? 6.163 -26.699 -5.359 1.00 69.19 190 SER A N 1
ATOM 1523 C CA . SER A 1 190 ? 7.245 -27.458 -4.726 1.00 69.19 190 SER A CA 1
ATOM 1524 C C . SER A 1 190 ? 8.453 -27.479 -5.663 1.00 69.19 190 SER A C 1
ATOM 1526 O O . SER A 1 190 ? 8.290 -27.765 -6.851 1.00 69.19 190 SER A O 1
ATOM 1528 N N . LYS A 1 191 ? 9.633 -27.149 -5.131 1.00 58.25 191 LYS A N 1
ATOM 1529 C CA . LYS A 1 191 ? 10.904 -27.264 -5.858 1.00 58.25 191 LYS A CA 1
ATOM 1530 C C . LYS A 1 191 ? 11.182 -28.697 -6.295 1.00 58.25 191 LYS A C 1
ATOM 1532 O O . LYS A 1 191 ? 10.838 -29.616 -5.519 1.00 58.25 191 LYS A O 1
#

InterPro domains:
  IPR021130 Phosphoribosyl-ATP pyrophosphohydrolase-like [PF01503] (19-82)
  IPR023292 NTP pyrophosphohydrolase-like domain superfamily [G3DSA:1.10.3420.10] (3-189)
  IPR033653 NTP pyrophosphohydrolase, DR2231-like [cd11530] (15-120)

Solvent-accessible surface area (backbone atoms only — not comparable to full-atom values): 10521 Å² total; per-residue (Å²): 134,89,69,85,66,59,43,73,70,53,50,52,49,55,45,50,55,44,45,51,51,30,57,53,69,76,42,78,64,55,33,53,94,70,62,45,69,70,55,51,52,49,48,51,52,53,40,51,51,32,50,50,49,42,74,67,45,88,48,41,43,46,41,51,50,28,50,40,50,37,44,51,45,54,43,44,48,26,37,26,47,52,50,86,50,75,68,58,54,50,52,47,24,51,49,48,46,50,32,50,76,68,64,36,65,57,69,64,47,39,53,34,44,50,52,22,61,63,30,28,39,20,74,47,69,70,52,41,53,52,36,45,52,56,34,47,78,65,76,37,59,62,43,81,44,82,32,99,76,30,32,35,38,19,27,64,46,73,45,74,52,93,96,36,84,41,51,52,67,42,77,43,72,29,85,81,43,44,80,54,78,49,78,86,55,49,75,69,79,82,130